Protein 2VK2 (pdb70)

Foldseek 3Di:
DAEEEEEQQAPQDPLSLLLVLLLVVLCVVVVYHYHYQHQPNDQVSSLVSLVVCLVVLGQAYEYAHSAQDDCVVSLVSCVVSVHAYEYEAFYHDDPDLVSHQAYEHAQLLVQLQVLLLVVCVVCVLAAAEEEEAFADPRTRSRVNSVNSNCVNCVVRVSYDHPHYDYQNSHLQSLLVVLLVVCVVQVNLQNHAEYEYAAPSSVNSNLVSCVVSVHAALGSYEYEYEALALVQLVCLLVNRYFKYKHDQSHRNNVVVVQSVVCVVPNDGDDHYHHDDIDMDGNVCSVVSSVCRVVRSD

InterPro domains:
  IPR025997 Periplasmic binding protein [PF13407] (27-270)
  IPR028082 Periplasmic binding protein-like I [SSF53822] (23-310)
  IPR054837 Galactofuranose ABC transporter, galactofuranose-binding protein YtfQ [NF041827] (1-318)

Radius of gyration: 19.64 Å; Cα contacts (8 Å, |Δi|>4): 694; chains: 1; bounding box: 54×51×34 Å

CATH classification: 3.40.50.2300 (+1 more: 3.40.50.2300)

Structure (mmCIF, N/CA/C/O backbone):
data_2VK2
#
_entry.id   2VK2
#
_cell.length_a   45.745
_cell.length_b   51.535
_cell.length_c   116.091
_cell.angle_alpha   90.00
_cell.angle_beta   90.00
_cell.angle_gamma   90.00
#
_symmetry.space_group_name_H-M   'P 21 21 21'
#
loop_
_entity.id
_entity.type
_entity.pdbx_description
1 polymer 'ABC TRANSPORTER PERIPLASMIC-BINDING PROTEIN YTFQ'
2 non-polymer beta-D-galactofuranose
3 water water
#
loop_
_atom_site.group_PDB
_atom_site.id
_atom_site.type_symbol
_atom_site.label_atom_id
_atom_site.label_alt_id
_atom_site.label_comp_id
_atom_site.label_asym_id
_atom_site.label_entity_id
_atom_site.label_seq_id
_atom_site.pdbx_PDB_ins_code
_atom_site.Cartn_x
_atom_site.Cartn_y
_atom_site.Cartn_z
_atom_site.occupancy
_atom_site.B_iso_or_equiv
_atom_site.auth_seq_id
_atom_site.auth_comp_id
_atom_site.auth_asym_id
_atom_site.auth_atom_id
_atom_site.pdbx_PDB_model_num
ATOM 1 N N . PRO A 1 2 ? 61.706 14.631 9.119 1.00 20.56 2 PRO A N 1
ATOM 2 C CA . PRO A 1 2 ? 60.710 15.613 8.687 1.00 20.50 2 PRO A CA 1
ATOM 3 C C . PRO A 1 2 ? 59.291 15.047 8.723 1.00 20.16 2 PRO A C 1
ATOM 4 O O . PRO A 1 2 ? 59.082 13.901 8.320 1.00 20.31 2 PRO A O 1
ATOM 8 N N . LEU A 1 3 ? 58.335 15.837 9.213 1.00 19.49 3 LEU A N 1
ATOM 9 C CA . LEU A 1 3 ? 56.927 15.432 9.231 1.00 18.90 3 LEU A CA 1
ATOM 10 C C . LEU A 1 3 ? 56.149 16.144 8.134 1.00 17.77 3 LEU A C 1
ATOM 11 O O . LEU A 1 3 ? 56.346 17.337 7.898 1.00 17.01 3 LEU A O 1
ATOM 16 N N . THR A 1 4 ? 55.272 15.398 7.464 1.00 16.39 4 THR A N 1
ATOM 17 C CA . THR A 1 4 ? 54.324 15.964 6.510 1.00 15.21 4 THR A CA 1
ATOM 18 C C . THR A 1 4 ? 52.908 15.715 7.019 1.00 13.58 4 THR A C 1
ATOM 19 O O . THR A 1 4 ? 52.543 14.578 7.326 1.00 12.61 4 THR A O 1
ATOM 23 N N . VAL A 1 5 ? 52.127 16.788 7.118 1.00 11.57 5 VAL A N 1
ATOM 24 C CA . VAL A 1 5 ? 50.743 16.710 7.570 1.00 10.26 5 VAL A CA 1
ATOM 25 C C . VAL A 1 5 ? 49.818 17.142 6.437 1.00 9.49 5 VAL A C 1
ATOM 26 O O . VAL A 1 5 ? 50.052 18.160 5.788 1.00 9.25 5 VAL A O 1
ATOM 30 N N . GLY A 1 6 ? 48.780 16.346 6.192 1.00 8.61 6 GLY A N 1
ATOM 31 C CA . GLY A 1 6 ? 47.728 16.709 5.253 1.00 8.34 6 GLY A CA 1
ATOM 32 C C . GLY A 1 6 ? 46.546 17.237 6.039 1.00 8.21 6 GLY A C 1
ATOM 33 O O . GLY A 1 6 ? 46.025 16.541 6.905 1.00 8.68 6 GLY A O 1
ATOM 34 N N . PHE A 1 7 ? 46.131 18.466 5.742 1.00 8.03 7 PHE A N 1
ATOM 35 C CA . PHE A 1 7 ? 45.012 19.109 6.429 1.00 7.90 7 PHE A CA 1
ATOM 36 C C . PHE A 1 7 ? 43.858 19.266 5.451 1.00 7.69 7 PHE A C 1
ATOM 37 O O . PHE A 1 7 ? 43.959 20.007 4.472 1.00 7.67 7 PHE A O 1
ATOM 45 N N . SER A 1 8 ? 42.777 18.528 5.704 1.00 7.38 8 SER A N 1
ATOM 46 C CA . SER A 1 8 ? 41.530 18.711 4.978 1.00 7.53 8 SER A CA 1
ATOM 47 C C . SER A 1 8 ? 40.743 19.829 5.651 1.00 7.60 8 SER A C 1
ATOM 48 O O . SER A 1 8 ? 40.141 19.634 6.709 1.00 7.75 8 SER A O 1
ATOM 51 N N . GLN A 1 9 ? 40.778 20.999 5.020 1.00 7.74 9 GLN A N 1
ATOM 52 C CA . GLN A 1 9 ? 40.132 22.210 5.504 1.00 7.96 9 GLN A CA 1
ATOM 53 C C . GLN A 1 9 ? 38.746 22.318 4.860 1.00 8.16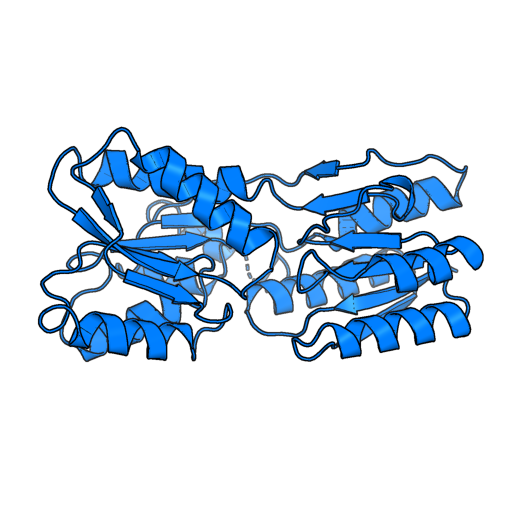 9 GLN A C 1
ATOM 54 O O . GLN A 1 9 ? 38.549 21.881 3.724 1.00 8.60 9 GLN A O 1
ATOM 60 N N . VAL A 1 10 ? 37.786 22.879 5.593 1.00 8.41 10 VAL A N 1
ATOM 61 C CA . VAL A 1 10 ? 36.402 22.992 5.117 1.00 8.86 10 VAL A CA 1
ATOM 62 C C . VAL A 1 10 ? 36.320 23.889 3.889 1.00 9.22 10 VAL A C 1
ATOM 63 O O . VAL A 1 10 ? 35.639 23.574 2.911 1.00 9.43 10 VAL A O 1
ATOM 67 N N . GLY A 1 11 ? 37.026 25.011 3.961 1.00 9.60 11 GLY A N 1
ATOM 68 C CA . GLY A 1 11 ? 36.975 26.044 2.938 1.00 10.17 11 GLY A CA 1
ATOM 69 C C . GLY A 1 11 ? 37.417 27.362 3.539 1.00 10.56 11 GLY A C 1
ATOM 70 O O . GLY A 1 11 ? 38.280 27.387 4.410 1.00 10.82 11 GLY A O 1
ATOM 71 N N . SER A 1 12 ? 36.818 28.454 3.076 1.00 11.05 12 SER A N 1
ATOM 72 C CA . SER A 1 12 ? 37.152 29.795 3.557 1.00 11.48 12 SER A CA 1
ATOM 73 C C . SER A 1 12 ? 35.878 30.618 3.714 1.00 11.26 12 SER A C 1
ATOM 74 O O . SER A 1 12 ? 35.812 31.773 3.289 1.00 11.62 12 SER A O 1
ATOM 77 N N . GLU A 1 13 ? 34.868 30.018 4.337 1.00 10.69 13 GLU A N 1
ATOM 78 C CA . GLU A 1 13 ? 33.539 30.621 4.420 1.00 10.14 13 GLU A CA 1
ATOM 79 C C . GLU A 1 13 ? 33.481 31.836 5.347 1.00 9.91 13 GLU A C 1
ATOM 80 O O . GLU A 1 13 ? 32.605 32.687 5.186 1.00 10.15 13 GLU A O 1
ATOM 86 N N . SER A 1 14 ? 34.405 31.917 6.302 1.00 9.38 14 SER A N 1
ATOM 87 C CA . SER A 1 14 ? 34.424 33.014 7.267 1.00 9.31 14 SER A CA 1
ATOM 88 C C . SER A 1 14 ? 35.830 33.558 7.465 1.00 9.13 14 SER A C 1
ATOM 89 O O . SER A 1 14 ? 36.817 32.897 7.141 1.00 9.25 14 SER A O 1
ATOM 92 N N . GLY A 1 15 ? 35.913 34.768 8.012 1.00 8.88 15 GLY A N 1
ATOM 93 C CA . GLY A 1 15 ? 37.196 35.365 8.360 1.00 8.55 15 GLY A CA 1
ATOM 94 C C . GLY A 1 15 ? 37.916 34.561 9.423 1.00 8.32 15 GLY A C 1
ATOM 95 O O . GLY A 1 15 ? 39.143 34.519 9.450 1.00 8.57 15 GLY A O 1
ATOM 96 N N . TRP A 1 16 ? 37.154 33.915 10.303 1.00 7.89 16 TRP A N 1
ATOM 97 C CA . TRP A 1 16 ? 37.747 33.054 11.313 1.00 7.86 16 TRP A CA 1
ATOM 98 C C . TRP A 1 16 ? 38.483 31.878 10.671 1.00 7.98 16 TRP A C 1
ATOM 99 O O . TRP A 1 16 ? 39.614 31.581 11.047 1.00 8.02 16 TRP A O 1
ATOM 110 N N . ARG A 1 17 ? 37.852 31.209 9.712 1.00 7.96 17 ARG A N 1
ATOM 111 C CA . ARG A 1 17 ? 38.493 30.041 9.104 1.00 8.18 17 ARG A CA 1
ATOM 112 C C . ARG A 1 17 ? 39.714 30.441 8.285 1.00 8.37 17 ARG A C 1
ATOM 113 O O . ARG A 1 17 ? 40.705 29.721 8.263 1.00 8.15 17 ARG A O 1
ATOM 121 N N . ALA A 1 18 ? 39.652 31.599 7.636 1.00 8.47 18 ALA A N 1
ATOM 122 C CA . ALA A 1 18 ? 40.814 32.129 6.929 1.00 8.63 18 ALA A CA 1
ATOM 123 C C . ALA A 1 18 ? 41.984 32.319 7.894 1.00 8.62 18 ALA A C 1
ATOM 124 O O . ALA A 1 18 ? 43.124 31.989 7.567 1.00 8.62 18 ALA A O 1
ATOM 126 N N . ALA A 1 19 ? 41.698 32.842 9.083 1.00 8.63 19 ALA A N 1
ATOM 127 C CA . ALA A 1 19 ? 42.713 32.996 10.121 1.00 8.67 19 ALA A CA 1
ATOM 128 C C . ALA A 1 19 ? 43.226 31.642 10.614 1.00 8.66 19 ALA A C 1
ATOM 129 O O . ALA A 1 19 ? 44.422 31.481 10.840 1.00 8.39 19 ALA A O 1
ATOM 131 N N . GLU A 1 20 ? 42.327 30.673 10.783 1.00 8.50 20 GLU A N 1
ATOM 132 C CA . GLU A 1 20 ? 42.736 29.329 11.196 1.00 8.45 20 GLU A CA 1
ATOM 133 C C . GLU A 1 20 ? 43.725 28.726 10.196 1.00 8.58 20 GLU A C 1
ATOM 134 O O . GLU A 1 20 ? 44.719 28.117 10.590 1.00 8.02 20 GLU A O 1
ATOM 140 N N . THR A 1 21 ? 43.439 28.896 8.910 1.00 8.56 21 THR A N 1
ATOM 141 C CA . THR A 1 21 ? 44.332 28.442 7.849 1.00 9.07 21 THR A CA 1
ATOM 142 C C . THR A 1 21 ? 45.689 29.151 7.920 1.00 9.11 21 THR A C 1
ATOM 143 O O . THR A 1 21 ? 46.734 28.504 7.842 1.00 8.78 21 THR A O 1
ATOM 147 N N . ASN A 1 22 ? 45.672 30.471 8.082 1.00 9.31 22 ASN A N 1
ATOM 148 C CA . ASN A 1 22 ? 46.910 31.245 8.215 1.00 9.72 22 ASN A CA 1
ATOM 149 C C . ASN A 1 22 ? 47.756 30.761 9.386 1.00 9.30 22 ASN A C 1
ATOM 150 O O . ASN A 1 22 ? 48.968 30.583 9.261 1.00 9.14 22 ASN A O 1
ATOM 155 N N . VAL A 1 23 ? 47.107 30.545 10.526 1.00 9.08 23 VAL A N 1
ATOM 156 C CA . VAL A 1 23 ? 47.797 30.105 11.733 1.00 9.07 23 VAL A CA 1
ATOM 157 C C . VAL A 1 23 ? 48.303 28.662 11.607 1.00 8.97 23 VAL A C 1
ATOM 158 O O . VAL A 1 23 ? 49.378 28.332 12.111 1.00 8.96 23 VAL A O 1
ATOM 162 N N . ALA A 1 24 ? 47.544 27.806 10.925 1.00 8.70 24 ALA A N 1
ATOM 163 C CA . ALA A 1 24 ? 48.012 26.450 10.644 1.00 8.61 24 ALA A CA 1
ATOM 164 C C . ALA A 1 24 ? 49.332 26.499 9.874 1.00 8.83 24 ALA A C 1
ATOM 165 O O . ALA A 1 24 ? 50.274 25.775 10.190 1.00 8.45 24 ALA A O 1
ATOM 167 N N . LYS A 1 25 ? 49.395 27.368 8.870 1.00 8.86 25 LYS A N 1
ATOM 168 C CA . LYS A 1 25 ? 50.606 27.530 8.071 1.00 9.72 25 LYS A CA 1
ATOM 169 C C . LYS A 1 25 ? 51.778 28.057 8.897 1.00 9.59 25 LYS A C 1
ATOM 170 O O . LYS A 1 25 ? 52.871 27.500 8.833 1.00 9.55 25 LYS A O 1
ATOM 176 N N . SER A 1 26 ? 51.557 29.116 9.674 1.00 9.66 26 SER A N 1
ATOM 177 C CA . SER A 1 26 ? 52.645 29.695 10.474 1.00 9.94 26 SER A CA 1
ATOM 178 C C . SER A 1 26 ? 53.100 28.747 11.587 1.00 10.03 26 SER A C 1
ATOM 179 O O . SER A 1 26 ? 54.294 28.660 11.879 1.00 10.01 26 SER A O 1
ATOM 182 N N . GLU A 1 27 ? 52.159 28.023 12.190 1.00 10.17 27 GLU A N 1
ATOM 183 C CA . GLU A 1 27 ? 52.506 27.006 13.184 1.00 10.53 27 GLU A CA 1
ATOM 184 C C . GLU A 1 27 ? 53.358 25.897 12.568 1.00 10.53 27 GLU A C 1
ATOM 185 O O . GLU A 1 27 ? 54.379 25.510 13.132 1.00 10.83 27 GLU A O 1
ATOM 191 N N . ALA A 1 28 ? 52.944 25.398 11.407 1.00 10.35 28 ALA A N 1
ATOM 192 C CA . ALA A 1 28 ? 53.706 24.362 10.711 1.00 10.57 28 ALA A CA 1
ATOM 193 C C . ALA A 1 28 ? 55.111 24.848 10.367 1.00 10.90 28 ALA A C 1
ATOM 194 O O . ALA A 1 28 ? 56.094 24.145 10.604 1.00 10.63 28 ALA A O 1
ATOM 196 N N . GLU A 1 29 ? 55.197 26.060 9.827 1.00 11.26 29 GLU A N 1
ATOM 197 C CA . GLU A 1 29 ? 56.470 26.622 9.383 1.00 12.00 29 GLU A CA 1
ATOM 198 C C . GLU A 1 29 ? 57.482 26.742 10.517 1.00 11.73 29 GLU A C 1
ATOM 199 O O . GLU A 1 29 ? 58.628 26.321 10.367 1.00 11.40 29 GLU A O 1
ATOM 205 N N . LYS A 1 30 ? 57.061 27.278 11.660 1.00 11.75 30 LYS A N 1
ATOM 206 C CA . LYS A 1 30 ? 57.984 27.454 12.786 1.00 12.14 30 LYS A CA 1
ATOM 207 C C . LYS A 1 30 ? 58.380 26.131 13.451 1.00 12.00 30 LYS A C 1
ATOM 208 O O . LYS A 1 30 ? 59.380 26.076 14.169 1.00 12.17 30 LYS A O 1
ATOM 214 N N . ARG A 1 31 ? 57.609 25.073 13.200 1.00 12.01 31 ARG A N 1
ATOM 215 C CA . ARG A 1 31 ? 57.912 23.734 13.711 1.00 12.03 31 ARG A CA 1
ATOM 216 C C . ARG A 1 31 ? 58.700 22.882 12.714 1.00 11.96 31 ARG A C 1
ATOM 217 O O . ARG A 1 31 ? 59.078 21.756 13.033 1.00 12.40 31 ARG A O 1
ATOM 225 N N . GLY A 1 32 ? 58.928 23.400 11.510 1.00 11.72 32 GLY A N 1
ATOM 226 C CA . GLY A 1 32 ? 59.621 22.647 10.462 1.00 11.68 32 GLY A CA 1
ATOM 227 C C . GLY A 1 32 ? 58.784 21.522 9.872 1.00 11.66 32 GLY A C 1
ATOM 228 O O . GLY A 1 32 ? 59.322 20.546 9.348 1.00 12.38 32 GLY A O 1
ATOM 229 N N . ILE A 1 33 ? 57.464 21.667 9.952 1.00 11.27 33 ILE A N 1
ATOM 230 C CA . ILE A 1 33 ? 56.528 20.659 9.463 1.00 11.23 33 ILE A CA 1
ATOM 231 C C . ILE A 1 33 ? 56.024 21.082 8.089 1.00 11.05 33 ILE A C 1
ATOM 232 O O . ILE A 1 33 ? 55.690 22.249 7.875 1.00 11.27 33 ILE A O 1
ATOM 237 N N . THR A 1 34 ? 56.002 20.134 7.155 1.00 10.94 34 THR A N 1
ATOM 238 C CA . THR A 1 34 ? 55.449 20.362 5.827 1.00 10.96 34 THR A CA 1
ATOM 239 C C . THR A 1 34 ? 53.937 20.179 5.900 1.00 10.54 34 THR A C 1
ATOM 240 O O . THR A 1 34 ? 53.457 19.097 6.227 1.00 10.67 34 THR A O 1
ATOM 244 N N . LEU A 1 35 ? 53.193 21.241 5.610 1.00 10.05 35 LEU A N 1
ATOM 245 C CA . LEU A 1 35 ? 51.740 21.209 5.701 1.00 9.99 35 LEU A CA 1
ATOM 246 C C . LEU A 1 35 ? 51.124 21.342 4.319 1.00 10.20 35 LEU A C 1
ATOM 247 O O . LEU A 1 35 ? 51.382 22.312 3.606 1.00 10.58 35 LEU A O 1
ATOM 252 N N . LYS A 1 36 ? 50.317 20.352 3.947 1.00 10.12 36 LYS A N 1
ATOM 253 C CA . LYS A 1 36 ? 49.543 20.389 2.718 1.00 10.79 36 LYS A CA 1
ATOM 254 C C . LYS A 1 36 ? 48.097 20.646 3.092 1.00 10.50 36 LYS A C 1
ATOM 255 O O . LYS A 1 36 ? 47.527 19.911 3.898 1.00 11.25 36 LYS A O 1
ATOM 261 N N . ILE A 1 37 ? 47.505 21.688 2.519 1.00 10.19 37 ILE A N 1
ATOM 262 C CA . ILE A 1 37 ? 46.125 22.039 2.827 1.00 10.21 37 ILE A CA 1
ATOM 263 C C . ILE A 1 37 ? 45.233 21.807 1.613 1.00 10.17 37 ILE A C 1
ATOM 264 O O . ILE A 1 37 ? 45.474 22.354 0.536 1.00 10.92 37 ILE A O 1
ATOM 269 N N . ALA A 1 38 ? 44.214 20.974 1.799 1.00 9.62 38 ALA A N 1
ATOM 270 C CA . ALA A 1 38 ? 43.188 20.750 0.789 1.00 9.58 38 ALA A CA 1
ATOM 271 C C . ALA A 1 38 ? 41.947 21.546 1.170 1.00 9.69 38 ALA A C 1
ATOM 272 O O . ALA A 1 38 ? 41.507 21.511 2.318 1.00 10.54 38 ALA A O 1
ATOM 274 N N . ASP A 1 39 ? 41.386 22.260 0.202 1.00 9.72 39 ASP A N 1
ATOM 275 C CA . ASP A 1 39 ? 40.211 23.091 0.425 1.00 9.84 39 ASP A CA 1
ATOM 276 C C . ASP A 1 39 ? 38.980 22.324 -0.043 1.00 9.57 39 ASP A C 1
ATOM 277 O O . ASP A 1 39 ? 38.835 22.045 -1.231 1.00 9.59 39 ASP A O 1
ATOM 282 N N . GLY A 1 40 ? 38.098 21.992 0.898 1.00 9.30 40 GLY A N 1
ATOM 283 C CA . GLY A 1 40 ? 36.916 21.180 0.606 1.00 9.50 40 GLY A CA 1
ATOM 284 C C . GLY A 1 40 ? 35.762 21.906 -0.063 1.00 9.65 40 GLY A C 1
ATOM 285 O O . GLY A 1 40 ? 34.782 21.273 -0.450 1.00 9.65 40 GLY A O 1
ATOM 286 N N . GLN A 1 41 ? 35.863 23.230 -0.190 1.00 9.93 41 GLN A N 1
ATOM 287 C CA . GLN A 1 41 ? 34.818 24.042 -0.820 1.00 10.56 41 GLN A CA 1
ATOM 288 C C . GLN A 1 41 ? 33.443 23.767 -0.195 1.00 9.93 41 GLN A C 1
ATOM 289 O O . GLN A 1 41 ? 32.430 23.706 -0.893 1.00 10.14 41 GLN A O 1
ATOM 295 N N . GLN A 1 42 ? 33.436 23.597 1.127 1.00 9.72 42 GLN A N 1
ATOM 296 C CA . GLN A 1 42 ? 32.222 23.380 1.927 1.00 9.73 42 GLN A CA 1
ATOM 297 C C . GLN A 1 42 ? 31.547 22.019 1.738 1.00 9.61 42 GLN A C 1
ATOM 298 O O . GLN A 1 42 ? 30.462 21.804 2.275 1.00 10.11 42 GLN A O 1
ATOM 304 N N . LYS A 1 43 ? 32.179 21.095 1.012 1.00 9.31 43 LYS A N 1
ATOM 305 C CA . LYS A 1 43 ? 31.552 19.806 0.697 1.00 9.20 43 LYS A CA 1
ATOM 306 C C . LYS A 1 43 ? 32.279 18.632 1.335 1.00 8.54 43 LYS A C 1
ATOM 307 O O . LYS A 1 43 ? 33.471 18.423 1.104 1.00 8.36 43 LYS A O 1
ATOM 311 N N . GLN A 1 44 ? 31.543 17.844 2.111 1.00 8.13 44 GLN A N 1
ATOM 312 C CA . GLN A 1 44 ? 32.115 16.687 2.780 1.00 8.07 44 GLN A CA 1
ATOM 313 C C . GLN A 1 44 ? 32.790 15.715 1.813 1.00 7.91 44 GLN A C 1
ATOM 314 O O . GLN A 1 44 ? 33.856 15.193 2.122 1.00 7.82 44 GLN A O 1
ATOM 320 N N . GLU A 1 45 ? 32.190 15.466 0.653 1.00 7.93 45 GLU A N 1
ATOM 321 C CA . GLU A 1 45 ? 32.776 14.488 -0.266 1.00 7.98 45 GLU A CA 1
ATOM 322 C C . GLU A 1 45 ? 34.129 14.964 -0.800 1.00 7.89 45 GLU A C 1
ATOM 323 O O . GLU A 1 45 ? 35.016 14.149 -1.040 1.00 7.60 45 GLU A O 1
ATOM 329 N N . ASN A 1 46 ? 34.297 16.277 -0.969 1.00 7.80 46 ASN A N 1
ATOM 330 C CA . ASN A 1 46 ? 35.607 16.826 -1.328 1.00 7.78 46 ASN A CA 1
ATOM 331 C C . ASN A 1 46 ? 36.636 16.573 -0.229 1.00 7.65 46 ASN A C 1
ATOM 332 O O . ASN A 1 46 ? 37.789 16.255 -0.514 1.00 7.49 46 ASN A O 1
ATOM 337 N N . GLN A 1 47 ? 36.217 16.709 1.024 1.00 7.39 47 GLN A N 1
ATOM 338 C CA . GLN A 1 47 ? 37.095 16.423 2.152 1.00 7.60 47 GLN A CA 1
ATOM 339 C C . GLN A 1 47 ? 37.494 14.950 2.186 1.00 7.90 47 GLN A C 1
ATOM 340 O O . GLN A 1 47 ? 38.658 14.630 2.412 1.00 8.01 47 GLN A O 1
ATOM 346 N N . ILE A 1 48 ? 36.530 14.059 1.966 1.00 7.97 48 ILE A N 1
ATOM 347 C CA . ILE A 1 48 ? 36.794 12.625 1.973 1.00 8.31 48 ILE A CA 1
ATOM 348 C C . ILE A 1 48 ? 37.789 12.265 0.868 1.00 7.93 48 ILE A C 1
ATOM 349 O O . ILE A 1 48 ? 38.734 11.514 1.108 1.00 7.84 48 ILE A O 1
ATOM 354 N N . LYS A 1 49 ? 37.601 12.827 -0.323 1.00 7.95 49 LYS A N 1
ATOM 355 C CA . LYS A 1 49 ? 38.559 12.643 -1.417 1.00 8.23 49 LYS A CA 1
ATOM 356 C C . LYS A 1 49 ? 39.963 13.114 -1.029 1.00 8.18 49 LYS A C 1
ATOM 357 O O . LYS A 1 49 ? 40.950 12.444 -1.328 1.00 8.10 49 LYS A O 1
ATOM 363 N N . ALA A 1 50 ? 40.047 14.260 -0.359 1.00 8.12 50 ALA A N 1
ATOM 364 C CA . ALA A 1 50 ? 41.337 14.799 0.074 1.00 8.18 50 ALA A CA 1
ATOM 365 C C . ALA A 1 50 ? 42.009 13.883 1.091 1.00 8.25 50 ALA A C 1
ATOM 366 O O . ALA A 1 50 ? 43.208 13.616 0.994 1.00 8.09 50 ALA A O 1
ATOM 368 N N . VAL A 1 51 ? 41.236 13.401 2.061 1.00 8.14 51 VAL A N 1
ATOM 369 C CA . VAL A 1 51 ? 41.758 12.486 3.070 1.00 8.37 51 VAL A CA 1
ATOM 370 C C . VAL A 1 51 ? 42.277 11.209 2.411 1.00 8.59 51 VAL A C 1
ATOM 371 O O . VAL A 1 51 ? 43.364 10.734 2.743 1.00 8.44 51 VAL A O 1
ATOM 375 N N . ARG A 1 52 ? 41.516 10.673 1.463 1.00 8.55 52 ARG A N 1
ATOM 376 C CA . ARG A 1 52 ? 41.954 9.493 0.714 1.00 9.32 52 ARG A CA 1
ATOM 377 C C . ARG A 1 52 ? 43.251 9.738 -0.044 1.00 9.09 52 ARG A C 1
ATOM 378 O O . ARG A 1 52 ? 44.117 8.862 -0.088 1.00 9.16 52 ARG A O 1
ATOM 386 N N . SER A 1 53 ? 43.395 10.925 -0.625 1.00 8.88 53 SER A N 1
ATOM 387 C CA . SER A 1 53 ? 44.638 11.287 -1.302 1.00 9.15 53 SER A CA 1
ATOM 388 C C . SER A 1 53 ? 45.805 11.345 -0.317 1.00 8.71 53 SER A C 1
ATOM 389 O O . SER A 1 53 ? 46.885 10.833 -0.607 1.00 8.67 53 SER A O 1
ATOM 392 N N . PHE A 1 54 ? 45.593 11.961 0.843 1.00 8.03 54 PHE A N 1
ATOM 393 C CA . PHE A 1 54 ? 46.639 12.031 1.863 1.00 8.18 54 PHE A CA 1
ATOM 394 C C . PHE A 1 54 ? 47.061 10.636 2.325 1.00 8.12 54 PHE A C 1
ATOM 395 O O . PHE A 1 54 ? 48.246 10.385 2.538 1.00 7.79 54 PHE A O 1
ATOM 403 N N . VAL A 1 55 ? 46.096 9.733 2.482 1.00 8.03 55 VAL A N 1
ATOM 404 C CA . VAL A 1 55 ? 46.394 8.348 2.851 1.00 8.35 55 VAL A CA 1
ATOM 405 C C . VAL A 1 55 ? 47.242 7.679 1.770 1.00 8.44 55 VAL A C 1
ATOM 406 O O . VAL A 1 55 ? 48.262 7.061 2.071 1.00 8.52 55 VAL A O 1
ATOM 410 N N . ALA A 1 56 ? 46.827 7.824 0.515 1.00 8.54 56 ALA A N 1
ATOM 411 C CA . ALA A 1 56 ? 47.553 7.239 -0.613 1.00 8.79 56 ALA A CA 1
ATOM 412 C C . ALA A 1 56 ? 48.988 7.763 -0.691 1.00 8.86 56 ALA A C 1
ATOM 413 O O . ALA A 1 56 ? 49.917 7.002 -0.967 1.00 8.80 56 ALA A O 1
ATOM 415 N N . GLN A 1 57 ? 49.163 9.058 -0.434 1.00 8.86 57 GLN A N 1
ATOM 416 C CA . GLN A 1 57 ? 50.488 9.682 -0.454 1.00 9.15 57 GLN A CA 1
ATOM 417 C C . GLN A 1 57 ? 51.396 9.225 0.681 1.00 9.04 57 GLN A C 1
ATOM 418 O O . GLN A 1 57 ? 52.614 9.290 0.554 1.00 9.34 57 GLN A O 1
ATOM 424 N N . GLY A 1 58 ? 50.816 8.780 1.791 1.00 9.03 58 GLY A N 1
ATOM 425 C CA . GLY A 1 58 ? 51.601 8.352 2.942 1.00 9.08 58 GLY A CA 1
ATOM 426 C C . GLY A 1 58 ? 52.115 9.503 3.789 1.00 9.18 58 GLY A C 1
ATOM 427 O O . GLY A 1 58 ? 53.253 9.475 4.256 1.00 9.37 58 GLY A O 1
ATOM 428 N N . VAL A 1 59 ? 51.278 10.516 4.004 1.00 9.05 59 VAL A N 1
ATOM 429 C CA . VAL A 1 59 ? 51.612 11.589 4.945 1.00 9.15 59 VAL A CA 1
ATOM 430 C C . VAL A 1 59 ? 51.738 11.008 6.353 1.00 9.06 59 VAL A C 1
ATOM 431 O O . VAL A 1 59 ? 51.253 9.912 6.630 1.00 8.93 59 VAL A O 1
ATOM 435 N N . ASP A 1 60 ? 52.396 11.746 7.240 1.00 9.01 60 ASP A N 1
ATOM 436 C CA . ASP A 1 60 ? 52.626 11.279 8.608 1.00 9.18 60 ASP A CA 1
ATOM 437 C C . ASP A 1 60 ? 51.405 11.434 9.500 1.00 9.13 60 ASP A C 1
ATOM 438 O O . ASP A 1 60 ? 51.254 10.711 10.479 1.00 9.60 60 ASP A O 1
ATOM 443 N N . ALA A 1 61 ? 50.549 12.393 9.175 1.00 8.84 61 ALA A N 1
ATOM 444 C CA . ALA A 1 61 ? 49.353 12.638 9.963 1.00 8.73 61 ALA A CA 1
ATOM 445 C C . ALA A 1 61 ? 48.354 13.379 9.108 1.00 8.32 61 ALA A C 1
ATOM 446 O O . ALA A 1 61 ? 48.730 14.051 8.149 1.00 8.04 61 ALA A O 1
ATOM 448 N N . ILE A 1 62 ? 47.081 13.232 9.454 1.00 8.10 62 ILE A N 1
ATOM 449 C CA . ILE A 1 62 ? 46.001 13.924 8.766 1.00 8.11 62 ILE A CA 1
ATOM 450 C C . ILE A 1 62 ? 45.224 14.758 9.775 1.00 7.88 62 ILE A C 1
ATOM 451 O O . ILE A 1 62 ? 44.858 14.270 10.841 1.00 7.95 62 ILE A O 1
ATOM 456 N N . PHE A 1 63 ? 45.022 16.029 9.442 1.00 7.57 63 PHE A N 1
ATOM 457 C CA . PHE A 1 63 ? 44.168 16.923 10.216 1.00 7.47 63 PHE A CA 1
ATOM 458 C C . PHE A 1 63 ? 42.892 17.102 9.404 1.00 7.04 63 PHE A C 1
ATOM 459 O O . PHE A 1 63 ? 42.951 17.277 8.188 1.00 7.29 63 PHE A O 1
ATOM 467 N N . ILE A 1 64 ? 41.739 17.057 10.063 1.00 7.11 64 ILE A N 1
ATOM 468 C CA . ILE A 1 64 ? 40.468 17.284 9.383 1.00 7.13 64 ILE A CA 1
ATOM 469 C C . ILE A 1 64 ? 39.654 18.261 10.206 1.00 7.11 64 ILE A C 1
ATOM 470 O O . ILE A 1 64 ? 39.524 18.082 11.410 1.00 7.55 64 ILE A O 1
ATOM 475 N N . ALA A 1 65 ? 39.121 19.291 9.555 1.00 7.21 65 ALA A N 1
ATOM 476 C CA . ALA A 1 65 ? 38.062 20.109 10.139 1.00 7.08 65 ALA A CA 1
ATOM 477 C C . ALA A 1 65 ? 36.766 19.584 9.531 1.00 7.06 65 ALA A C 1
ATOM 478 O O . ALA A 1 65 ? 36.447 19.915 8.395 1.00 7.51 65 ALA A O 1
ATOM 480 N N . PRO A 1 66 ? 36.050 18.704 10.257 1.00 7.06 66 PRO A N 1
ATOM 481 C CA . PRO A 1 66 ? 34.935 17.991 9.622 1.00 7.03 66 PRO A CA 1
ATOM 482 C C . PRO A 1 66 ? 33.713 18.879 9.402 1.00 7.01 66 PRO A C 1
ATOM 483 O O . PRO A 1 66 ? 33.126 19.360 10.365 1.00 7.16 66 PRO A O 1
ATOM 487 N N . VAL A 1 67 ? 33.326 19.079 8.144 1.00 6.93 67 VAL A N 1
ATOM 488 C CA . VAL A 1 67 ? 32.289 20.067 7.834 1.00 6.94 67 VAL A CA 1
ATOM 489 C C . VAL A 1 67 ? 30.975 19.748 8.555 1.00 6.97 67 VAL A C 1
ATOM 490 O O . VAL A 1 67 ? 30.330 20.649 9.100 1.00 6.87 67 VAL A O 1
ATOM 494 N N . VAL A 1 68 ? 30.602 18.469 8.565 1.00 7.12 68 VAL A N 1
ATOM 495 C CA . VAL A 1 68 ? 29.453 17.978 9.327 1.00 7.46 68 VAL A CA 1
ATOM 496 C C . VAL A 1 68 ? 29.902 16.812 10.207 1.00 7.48 68 VAL A C 1
ATOM 497 O O . VAL A 1 68 ? 31.003 16.296 10.032 1.00 7.47 68 VAL A O 1
ATOM 501 N N . ALA A 1 69 ? 29.055 16.405 11.147 1.00 7.70 69 ALA A N 1
ATOM 502 C CA . ALA A 1 69 ? 29.441 15.416 12.162 1.00 8.09 69 ALA A CA 1
ATOM 503 C C . ALA A 1 69 ? 29.299 13.964 11.703 1.00 8.39 69 ALA A C 1
ATOM 504 O O . ALA A 1 69 ? 29.930 13.070 12.277 1.00 8.97 69 ALA A O 1
ATOM 506 N N . THR A 1 70 ? 28.471 13.745 10.683 1.00 8.82 70 THR A N 1
ATOM 507 C CA . THR A 1 70 ? 28.108 12.411 10.210 1.00 9.45 70 THR A CA 1
ATOM 508 C C . THR A 1 70 ? 28.960 11.988 9.021 1.00 9.38 70 THR A C 1
ATOM 509 O O . THR A 1 70 ? 29.543 12.827 8.336 1.00 9.67 70 THR A O 1
ATOM 513 N N . GLY A 1 71 ? 29.017 10.679 8.783 1.00 9.25 71 GLY A N 1
ATOM 514 C CA . GLY A 1 71 ? 29.555 10.126 7.541 1.00 9.21 71 GLY A CA 1
ATOM 515 C C . GLY A 1 71 ? 31.054 9.919 7.435 1.00 9.10 71 GLY A C 1
ATOM 516 O O . GLY A 1 71 ? 31.555 9.715 6.331 1.00 9.71 71 GLY A O 1
ATOM 517 N N . TRP A 1 72 ? 31.770 9.931 8.558 1.00 8.89 72 TRP A N 1
ATOM 518 C CA . TRP A 1 72 ? 33.236 9.841 8.530 1.00 8.88 72 TRP A CA 1
ATOM 519 C C . TRP A 1 72 ? 33.814 8.445 8.763 1.00 9.12 72 TRP A C 1
ATOM 520 O O . TRP A 1 72 ? 35.002 8.241 8.536 1.00 9.14 72 TRP A O 1
ATOM 531 N N . GLU A 1 73 ? 32.997 7.485 9.190 1.00 9.44 73 GLU A N 1
ATOM 532 C CA . GLU A 1 73 ? 33.533 6.175 9.582 1.00 9.94 73 GLU A CA 1
ATOM 533 C C . GLU A 1 73 ? 34.338 5.489 8.475 1.00 9.71 73 GLU A C 1
ATOM 534 O O . GLU A 1 73 ? 35.454 5.056 8.729 1.00 9.42 73 GLU A O 1
ATOM 540 N N . PRO A 1 74 ? 33.783 5.387 7.253 1.00 9.62 74 PRO A N 1
ATOM 541 C CA . PRO A 1 74 ? 34.532 4.688 6.206 1.00 9.67 74 PRO A CA 1
ATOM 542 C C . PRO A 1 74 ? 35.937 5.243 5.953 1.00 9.37 74 PRO A C 1
ATOM 543 O O . PRO A 1 74 ? 36.903 4.479 5.941 1.00 9.37 74 PRO A O 1
ATOM 547 N N . VAL A 1 75 ? 36.067 6.555 5.776 1.00 9.07 75 VAL A N 1
ATOM 548 C CA . VAL A 1 75 ? 37.377 7.127 5.465 1.00 8.91 75 VAL A CA 1
ATOM 549 C C . VAL A 1 75 ? 38.326 7.089 6.668 1.00 8.71 75 VAL A C 1
ATOM 550 O O . VAL A 1 75 ? 39.531 6.916 6.495 1.00 8.71 75 VAL A O 1
ATOM 554 N N . LEU A 1 76 ? 37.790 7.218 7.881 1.00 8.51 76 LEU A N 1
ATOM 555 C CA . LEU A 1 76 ? 38.622 7.119 9.078 1.00 8.71 76 LEU A CA 1
ATOM 556 C C . LEU A 1 76 ? 39.140 5.693 9.280 1.00 8.88 76 LEU A C 1
ATOM 557 O O . LEU A 1 76 ? 40.260 5.505 9.755 1.00 8.83 76 LEU A O 1
ATOM 562 N N . LYS A 1 77 ? 38.335 4.695 8.914 1.00 9.24 77 LYS A N 1
ATOM 563 C CA . LYS A 1 77 ? 38.798 3.306 8.929 1.00 9.86 77 LYS A CA 1
ATOM 564 C C . LYS A 1 77 ? 39.951 3.109 7.950 1.00 10.08 77 LYS A C 1
ATOM 565 O O . LYS A 1 77 ? 40.909 2.405 8.254 1.00 9.99 77 LYS A O 1
ATOM 571 N N . GLU A 1 78 ? 39.873 3.757 6.791 1.00 10.18 78 GLU A N 1
ATOM 572 C CA . GLU A 1 78 ? 40.951 3.695 5.807 1.00 10.58 78 GLU A CA 1
ATOM 573 C C . GLU A 1 78 ? 42.248 4.305 6.350 1.00 10.19 78 GLU A C 1
ATOM 574 O O . GLU A 1 78 ? 43.322 3.725 6.197 1.00 10.21 78 GLU A O 1
ATOM 580 N N . ALA A 1 79 ? 42.151 5.471 6.984 1.00 9.97 79 ALA A N 1
ATOM 581 C CA . ALA A 1 79 ? 43.325 6.102 7.587 1.00 9.90 79 ALA A CA 1
ATOM 582 C C . ALA A 1 79 ? 43.901 5.251 8.719 1.00 10.23 79 ALA A C 1
ATOM 583 O O . ALA A 1 79 ? 45.119 5.135 8.856 1.00 9.92 79 ALA A O 1
ATOM 585 N N . LYS A 1 80 ? 43.027 4.658 9.527 1.00 10.75 80 LYS A N 1
ATOM 586 C CA . LYS A 1 80 ? 43.476 3.812 10.630 1.00 11.65 80 LYS A CA 1
ATOM 587 C C . LYS A 1 80 ? 44.176 2.555 10.121 1.00 11.81 80 LYS A C 1
ATOM 588 O O . LYS A 1 80 ? 45.214 2.171 10.654 1.00 11.72 80 LYS A O 1
ATOM 594 N N . ASP A 1 81 ? 43.623 1.935 9.082 1.00 12.02 81 ASP A N 1
ATOM 595 C CA . ASP A 1 81 ? 44.257 0.770 8.459 1.00 12.63 81 ASP A CA 1
ATOM 596 C C . ASP A 1 81 ? 45.629 1.120 7.873 1.00 12.52 81 ASP A C 1
ATOM 597 O O . ASP A 1 81 ? 46.533 0.280 7.861 1.00 12.90 81 ASP A O 1
ATOM 602 N N . ALA A 1 82 ? 45.785 2.360 7.408 1.00 12.27 82 ALA A N 1
ATOM 603 C CA . ALA A 1 82 ? 47.066 2.855 6.899 1.00 12.18 82 ALA A CA 1
ATOM 604 C C . ALA A 1 82 ? 48.008 3.301 8.022 1.00 12.23 82 ALA A C 1
ATOM 605 O O . ALA A 1 82 ? 49.141 3.702 7.755 1.00 12.14 82 ALA A O 1
ATOM 607 N N . GLU A 1 83 ? 47.533 3.242 9.267 1.00 12.43 83 GLU A N 1
ATOM 608 C CA . GLU A 1 83 ? 48.306 3.630 10.447 1.00 13.02 83 GLU A CA 1
ATOM 609 C C . GLU A 1 83 ? 48.744 5.096 10.402 1.00 12.03 83 GLU A C 1
ATOM 610 O O . GLU A 1 83 ? 49.846 5.445 10.822 1.00 12.20 83 GLU A O 1
ATOM 616 N N . ILE A 1 84 ? 47.852 5.952 9.906 1.00 11.00 84 ILE A N 1
ATOM 617 C CA . ILE A 1 84 ? 48.089 7.389 9.857 1.00 10.37 84 ILE A CA 1
ATOM 618 C C . ILE A 1 84 ? 47.179 8.054 10.890 1.00 9.89 84 ILE A C 1
ATOM 619 O O . ILE A 1 84 ? 45.953 7.998 10.756 1.00 9.85 84 ILE A O 1
ATOM 624 N N . PRO A 1 85 ? 47.766 8.672 11.934 1.00 9.46 85 PRO A N 1
ATOM 625 C CA . PRO A 1 85 ? 46.941 9.293 12.971 1.00 9.32 85 PRO A CA 1
ATOM 626 C C . PRO A 1 85 ? 46.138 10.479 12.447 1.00 9.05 85 PRO A C 1
ATOM 627 O O . PRO A 1 85 ? 46.623 11.232 11.596 1.00 8.84 85 PRO A O 1
ATOM 631 N N . VAL A 1 86 ? 44.919 10.620 12.960 1.00 8.74 86 VAL A N 1
ATOM 632 C CA . VAL A 1 86 ? 43.996 11.666 12.533 1.00 8.71 86 VAL A CA 1
ATOM 633 C C . VAL A 1 86 ? 43.667 12.578 13.707 1.00 8.54 86 VAL A C 1
ATOM 634 O O . VAL A 1 86 ? 43.388 12.112 14.813 1.00 8.89 86 VAL A O 1
ATOM 638 N N . PHE A 1 87 ? 43.718 13.885 13.452 1.00 8.23 87 PHE A N 1
ATOM 639 C CA . PHE A 1 87 ? 43.399 14.900 14.448 1.00 8.34 87 PHE A CA 1
ATOM 640 C C . PHE A 1 87 ? 42.265 15.756 13.907 1.00 8.09 87 PHE A C 1
ATOM 641 O O . PHE A 1 87 ? 42.321 16.216 12.772 1.00 8.50 87 PHE A O 1
ATOM 649 N N . LEU A 1 88 ? 41.227 15.941 14.715 1.00 7.85 88 LEU A N 1
ATOM 650 C CA . LEU A 1 88 ? 40.081 16.744 14.309 1.00 7.89 88 LEU A CA 1
ATOM 651 C C . LEU A 1 88 ? 40.239 18.158 14.852 1.00 7.78 88 LEU A C 1
ATOM 652 O O . LEU A 1 88 ? 40.606 18.342 16.008 1.00 7.75 88 LEU A O 1
ATOM 657 N N . LEU A 1 89 ? 39.984 19.142 13.985 1.00 7.72 89 LEU A N 1
ATOM 658 C CA . LEU A 1 89 ? 40.095 20.586 14.360 1.00 7.93 89 LEU A CA 1
ATOM 659 C C . LEU A 1 89 ? 38.761 21.266 14.200 1.00 7.74 89 LEU A C 1
ATOM 660 O O . LEU A 1 89 ? 38.129 21.176 13.195 1.00 7.59 89 LEU A O 1
ATOM 665 N N . ASP A 1 90 ? 38.417 21.948 15.296 1.00 7.62 90 ASP A N 1
ATOM 666 C CA . ASP A 1 90 ? 37.364 22.997 15.349 1.00 7.64 90 ASP A CA 1
ATOM 667 C C . ASP A 1 90 ? 35.903 22.559 15.164 1.00 7.76 90 ASP A C 1
ATOM 668 O O . ASP A 1 90 ? 35.028 23.237 15.605 1.00 7.95 90 ASP A O 1
ATOM 673 N N . ARG A 1 91 ? 35.696 21.401 14.565 1.00 7.72 91 ARG A N 1
ATOM 674 C CA . ARG A 1 91 ? 34.370 20.684 14.612 1.00 7.61 91 ARG A CA 1
ATOM 675 C C . ARG A 1 91 ? 34.600 19.227 15.006 1.00 7.77 91 ARG A C 1
ATOM 676 O O . ARG A 1 91 ? 35.658 18.730 14.861 1.00 7.75 91 ARG A O 1
ATOM 684 N N . SER A 1 92 ? 33.508 18.649 15.475 1.00 8.13 92 SER A N 1
ATOM 685 C CA . SER A 1 92 ? 33.537 17.289 15.996 1.00 8.68 92 SER A CA 1
ATOM 686 C C . SER A 1 92 ? 32.751 16.338 15.103 1.00 8.71 92 SER A C 1
ATOM 687 O O . SER A 1 92 ? 31.975 16.759 14.246 1.00 8.25 92 SER A O 1
ATOM 690 N N . ILE A 1 93 ? 32.963 15.043 15.315 1.00 9.14 93 ILE A N 1
ATOM 691 C CA . ILE A 1 93 ? 32.215 14.018 14.598 1.00 9.76 93 ILE A CA 1
ATOM 692 C C . ILE A 1 93 ? 31.445 13.152 15.581 1.00 10.75 93 ILE A C 1
ATOM 693 O O . ILE A 1 93 ? 31.771 13.089 16.769 1.00 10.46 93 ILE A O 1
ATOM 698 N N . ASP A 1 94 ? 30.409 12.508 15.056 1.00 11.57 94 ASP A N 1
ATOM 699 C CA A ASP A 1 94 ? 29.587 11.593 15.831 0.50 12.28 94 ASP A CA 1
ATOM 700 C CA B ASP A 1 94 ? 29.579 11.586 15.822 0.50 12.36 94 ASP A CA 1
ATOM 701 C C . ASP A 1 94 ? 29.867 10.173 15.347 1.00 12.49 94 ASP A C 1
ATOM 702 O O . ASP A 1 94 ? 29.315 9.732 14.342 1.00 13.09 94 ASP A O 1
ATOM 711 N N . VAL A 1 95 ? 30.756 9.484 16.055 1.00 12.39 95 VAL A N 1
ATOM 712 C CA . VAL A 1 95 ? 31.079 8.089 15.755 1.00 12.39 95 VAL A CA 1
ATOM 713 C C . VAL A 1 95 ? 31.053 7.288 17.047 1.00 12.39 95 VAL A C 1
ATOM 714 O O . VAL A 1 95 ? 31.360 7.812 18.120 1.00 12.53 95 VAL A O 1
ATOM 718 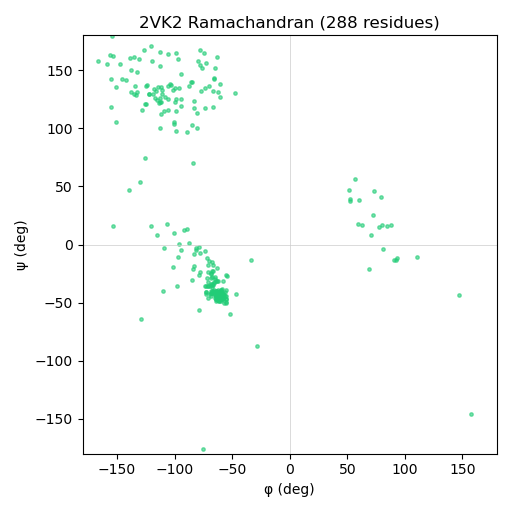N N . LYS A 1 96 ? 30.673 6.019 16.943 1.00 12.13 96 LYS A N 1
ATOM 719 C CA A LYS A 1 96 ? 30.657 5.123 18.096 0.50 12.15 96 LYS A CA 1
ATOM 720 C CA B LYS A 1 96 ? 30.660 5.143 18.107 0.50 12.19 96 LYS A CA 1
ATOM 721 C C . LYS A 1 96 ? 32.083 4.761 18.496 1.00 11.99 96 LYS A C 1
ATOM 722 O O . LYS A 1 96 ? 32.411 4.702 19.680 1.00 12.06 96 LYS A O 1
ATOM 729 N N . ASP A 1 97 ? 32.927 4.523 17.495 1.00 11.50 97 ASP A N 1
ATOM 730 C CA . ASP A 1 97 ? 34.307 4.115 17.731 1.00 11.48 97 ASP A CA 1
ATOM 731 C C . ASP A 1 97 ? 35.222 5.334 17.853 1.00 11.72 97 ASP A C 1
ATOM 732 O O . ASP A 1 97 ? 35.711 5.864 16.852 1.00 10.88 97 ASP A O 1
ATOM 737 N N . LYS A 1 98 ? 35.478 5.739 19.094 1.00 12.34 98 LYS A N 1
ATOM 738 C CA . LYS A 1 98 ? 36.278 6.929 19.384 1.00 13.14 98 LYS A CA 1
ATOM 739 C C . LYS A 1 98 ? 37.764 6.727 19.082 1.00 12.53 98 LYS A C 1
ATOM 740 O O . LYS A 1 98 ? 38.531 7.693 19.074 1.00 12.39 98 LYS A O 1
ATOM 746 N N . SER A 1 99 ? 38.174 5.483 18.836 1.00 11.94 99 SER A N 1
ATOM 747 C CA . SER A 1 99 ? 39.558 5.194 18.462 1.00 11.53 99 SER A CA 1
ATOM 748 C C . SER A 1 99 ? 39.849 5.511 16.989 1.00 10.94 99 SER A C 1
ATOM 749 O O . SER A 1 99 ? 40.985 5.362 16.540 1.00 10.95 99 SER A O 1
ATOM 752 N N . LEU A 1 100 ? 38.835 5.953 16.247 1.00 10.25 100 LEU A N 1
ATOM 753 C CA . LEU A 1 100 ? 39.013 6.346 14.845 1.00 10.01 100 LEU A CA 1
ATOM 754 C C . LEU A 1 100 ? 39.747 7.678 14.664 1.00 9.90 100 LEU A C 1
ATOM 755 O O . LEU A 1 100 ? 40.037 8.069 13.537 1.00 10.07 100 LEU A O 1
ATOM 760 N N . TYR A 1 101 ? 40.038 8.375 15.758 1.00 9.67 101 TYR A N 1
ATOM 761 C CA . TYR A 1 101 ? 40.832 9.601 15.695 1.00 9.79 101 TYR A CA 1
ATOM 762 C C . TYR A 1 101 ? 41.550 9.813 17.018 1.00 9.71 101 TYR A C 1
ATOM 763 O O . TYR A 1 101 ? 41.167 9.237 18.035 1.00 9.59 101 TYR A O 1
ATOM 772 N N . MET A 1 102 ? 42.579 10.654 17.001 1.00 9.57 102 MET A N 1
ATOM 773 C CA . MET A 1 102 ? 43.425 10.871 18.171 1.00 10.04 102 MET A CA 1
ATOM 774 C C . MET A 1 102 ? 42.768 11.810 19.173 1.00 9.60 102 MET A C 1
ATOM 775 O O . MET A 1 102 ? 42.597 11.468 20.342 1.00 9.96 102 MET A O 1
ATOM 780 N N . THR A 1 103 ? 42.411 13.002 18.707 1.00 9.43 103 THR A N 1
ATOM 781 C CA . THR A 1 103 ? 41.787 14.003 19.556 1.00 9.24 103 THR A CA 1
ATOM 782 C C . THR A 1 103 ? 40.989 14.966 18.698 1.00 8.95 103 THR A C 1
ATOM 783 O O . THR A 1 103 ? 41.162 15.006 17.477 1.00 8.78 103 THR A O 1
ATOM 787 N N . THR A 1 104 ? 40.100 15.711 19.348 1.00 8.85 104 THR A N 1
ATOM 788 C CA . THR A 1 104 ? 39.438 16.859 18.739 1.00 8.92 104 THR A CA 1
ATOM 789 C C . THR A 1 104 ? 39.907 18.107 19.473 1.00 8.65 104 THR A C 1
ATOM 790 O O . THR A 1 104 ? 39.759 18.200 20.691 1.00 8.67 104 THR A O 1
ATOM 794 N N . VAL A 1 105 ? 40.498 19.043 18.735 1.00 8.41 105 VAL A N 1
ATOM 795 C CA . VAL A 1 105 ? 40.848 20.351 19.279 1.00 8.42 105 VAL A CA 1
ATOM 796 C C . VAL A 1 105 ? 39.704 21.295 18.953 1.00 8.35 105 VAL A C 1
ATOM 797 O O . VAL A 1 105 ? 39.378 21.497 17.786 1.00 8.58 105 VAL A O 1
ATOM 801 N N . THR A 1 106 ? 39.076 21.859 19.977 1.00 8.37 106 THR A N 1
ATOM 802 C CA . THR A 1 106 ? 37.841 22.597 19.770 1.00 8.39 106 THR A CA 1
ATOM 803 C C . THR A 1 106 ? 37.493 23.412 21.001 1.00 8.28 106 THR A C 1
ATOM 804 O O . THR A 1 106 ? 37.961 23.122 22.096 1.00 8.41 106 THR A O 1
ATOM 808 N N . ALA A 1 107 ? 36.684 24.447 20.811 1.00 8.08 107 ALA A N 1
ATOM 809 C CA . ALA A 1 107 ? 36.031 25.098 21.934 1.00 8.11 107 ALA A CA 1
ATOM 810 C C . ALA A 1 107 ? 34.898 24.209 22.442 1.00 8.17 107 ALA A C 1
ATOM 811 O O . ALA A 1 107 ? 34.485 23.252 21.775 1.00 7.88 107 ALA A O 1
ATOM 813 N N . ASP A 1 108 ? 34.421 24.521 23.640 1.00 8.16 108 ASP A N 1
ATOM 814 C CA . ASP A 1 108 ? 33.155 23.997 24.130 1.00 8.19 108 ASP A CA 1
ATOM 815 C C . ASP A 1 108 ? 32.088 24.871 23.479 1.00 8.04 108 ASP A C 1
ATOM 816 O O . ASP A 1 108 ? 31.839 25.994 23.912 1.00 7.93 108 ASP A O 1
ATOM 821 N N . ASN A 1 109 ? 31.481 24.361 22.414 1.00 7.82 109 ASN A N 1
ATOM 822 C CA . ASN A 1 109 ? 30.583 25.165 21.591 1.00 8.11 109 ASN A CA 1
ATOM 823 C C . ASN A 1 109 ? 29.208 25.332 22.227 1.00 7.93 109 ASN A C 1
ATOM 824 O O . ASN A 1 109 ? 28.503 26.300 21.941 1.00 8.35 109 ASN A O 1
ATOM 829 N N . ILE A 1 110 ? 28.837 24.401 23.103 1.00 8.03 110 ILE A N 1
ATOM 830 C CA . ILE A 1 110 ? 27.643 24.567 23.920 1.00 8.40 110 ILE A CA 1
ATOM 831 C C . ILE A 1 110 ? 27.849 25.768 24.843 1.00 8.26 110 ILE A C 1
ATOM 832 O O . ILE A 1 110 ? 26.980 26.637 24.949 1.00 8.28 110 ILE A O 1
ATOM 837 N N . LEU A 1 111 ? 29.011 25.826 25.488 1.00 8.25 111 LEU A N 1
ATOM 838 C CA . LEU A 1 111 ? 29.368 26.966 26.335 1.00 8.37 111 LEU A CA 1
ATOM 839 C C . LEU A 1 111 ? 29.326 28.291 25.577 1.00 8.20 111 LEU A C 1
ATOM 840 O O . LEU A 1 111 ? 28.835 29.283 26.101 1.00 8.03 111 LEU A O 1
ATOM 845 N N . GLU A 1 112 ? 29.845 28.318 24.355 1.00 8.00 112 GLU A N 1
ATOM 846 C CA . GLU A 1 112 ? 29.821 29.543 23.553 1.00 8.13 112 GLU A CA 1
ATOM 847 C C . GLU A 1 112 ? 28.394 30.066 23.408 1.00 8.04 112 GLU A C 1
ATOM 848 O O . GLU A 1 112 ? 28.144 31.259 23.588 1.00 8.18 112 GLU A O 1
ATOM 854 N N . GLY A 1 113 ? 27.460 29.177 23.080 1.00 7.90 113 GLY A N 1
ATOM 855 C CA . GLY A 1 113 ? 26.052 29.552 22.963 1.00 7.99 113 GLY A CA 1
ATOM 856 C C . GLY A 1 113 ? 25.461 30.008 24.283 1.00 8.28 113 GLY A C 1
ATOM 857 O O . GLY A 1 113 ? 24.692 30.970 24.333 1.00 7.81 113 GLY A O 1
ATOM 858 N N . LYS A 1 114 ? 25.832 29.320 25.357 1.00 8.36 114 LYS A N 1
ATOM 859 C CA . LYS A 1 114 ? 25.394 29.672 26.705 1.00 9.46 114 LYS A CA 1
ATOM 860 C C . LYS A 1 114 ? 25.870 31.060 27.121 1.00 9.00 114 LYS A C 1
ATOM 861 O O . LYS A 1 114 ? 25.128 31.807 27.752 1.00 9.00 114 LYS A O 1
ATOM 867 N N . LEU A 1 115 ? 27.111 31.395 26.784 1.00 8.63 115 LEU A N 1
ATOM 868 C CA . LEU A 1 115 ? 27.653 32.709 27.132 1.00 8.57 115 LEU A CA 1
ATOM 869 C C . LEU A 1 115 ? 26.832 33.836 26.506 1.00 8.44 115 LEU A C 1
ATOM 870 O O . LEU A 1 115 ? 26.548 34.840 27.162 1.00 8.52 115 LEU A O 1
ATOM 875 N N . ILE A 1 116 ? 26.441 33.668 25.245 1.00 8.16 116 ILE A N 1
ATOM 876 C CA . ILE A 1 116 ? 25.603 34.664 24.571 1.00 8.25 116 ILE A CA 1
ATOM 877 C C . ILE A 1 116 ? 24.190 34.687 25.162 1.00 8.37 116 ILE A C 1
ATOM 878 O O . ILE A 1 116 ? 23.627 35.762 25.386 1.00 8.50 116 ILE A O 1
ATOM 883 N N . GLY A 1 117 ? 23.625 33.510 25.422 1.00 8.33 117 GLY A N 1
ATOM 884 C CA . GLY A 1 117 ? 22.297 33.414 26.021 1.00 8.40 117 GLY A CA 1
ATOM 885 C C . GLY A 1 117 ? 22.219 34.044 27.400 1.00 8.62 117 GLY A C 1
ATOM 886 O O . GLY A 1 117 ? 21.290 34.802 27.691 1.00 8.66 117 GLY A O 1
ATOM 887 N N . ASP A 1 118 ? 23.201 33.740 28.247 1.00 8.95 118 ASP A N 1
ATOM 888 C CA . ASP A 1 118 ? 23.276 34.316 29.593 1.00 9.46 118 ASP A CA 1
ATOM 889 C C . ASP A 1 118 ? 23.387 35.840 29.516 1.00 9.38 118 ASP A C 1
ATOM 890 O O . ASP A 1 118 ? 22.731 36.562 30.274 1.00 9.53 118 ASP A O 1
ATOM 895 N N . TRP A 1 119 ? 24.218 36.322 28.597 1.00 9.16 119 TRP A N 1
ATOM 896 C CA . TRP A 1 119 ? 24.368 37.756 28.386 1.00 9.29 119 TRP A CA 1
ATOM 897 C C . TRP A 1 119 ? 23.024 38.387 28.018 1.00 8.98 119 TRP A C 1
ATOM 898 O O . TRP A 1 119 ? 22.645 39.420 28.575 1.00 9.01 119 TRP A O 1
ATOM 909 N N . LEU A 1 120 ? 22.306 37.762 27.088 1.00 8.91 120 LEU A N 1
ATOM 910 C CA . LEU A 1 120 ? 21.025 38.290 26.620 1.00 9.00 120 LEU A CA 1
ATOM 911 C C . LEU A 1 120 ? 19.981 38.344 27.731 1.00 9.08 120 LEU A C 1
ATOM 912 O O . LEU A 1 120 ? 19.257 39.332 27.855 1.00 9.09 120 LEU A O 1
ATOM 917 N N . VAL A 1 121 ? 19.907 37.288 28.536 1.00 9.16 121 VAL A N 1
ATOM 918 C CA . VAL A 1 121 ? 18.972 37.245 29.659 1.00 9.75 121 VAL A CA 1
ATOM 919 C C . VAL A 1 121 ? 19.182 38.451 30.575 1.00 10.32 121 VAL A C 1
ATOM 920 O O . VAL A 1 121 ? 18.220 39.121 30.961 1.00 10.42 121 VAL A O 1
ATOM 924 N N . LYS A 1 122 ? 20.439 38.730 30.911 1.00 10.83 122 LYS A N 1
ATOM 925 C CA . LYS A 1 122 ? 20.773 39.881 31.750 1.00 11.64 122 LYS A CA 1
ATOM 926 C C . LYS A 1 122 ? 20.482 41.207 31.045 1.00 11.41 122 LYS A C 1
ATOM 927 O O . LYS A 1 122 ? 19.960 42.141 31.660 1.00 11.67 122 LYS A O 1
ATOM 931 N N . GLU A 1 123 ? 20.816 41.285 29.760 1.00 11.36 123 GLU A N 1
ATOM 932 C CA . GLU A 1 123 ? 20.654 42.513 28.978 1.00 11.39 123 GLU A CA 1
ATOM 933 C C . GLU A 1 123 ? 19.195 42.966 28.897 1.00 11.29 123 GLU A C 1
ATOM 934 O O . GLU A 1 123 ? 18.894 44.138 29.128 1.00 11.41 123 GLU A O 1
ATOM 940 N N . VAL A 1 124 ? 18.288 42.051 28.568 1.00 11.10 124 VAL A N 1
ATOM 941 C CA . VAL A 1 124 ? 16.879 42.427 28.407 1.00 11.33 124 VAL A CA 1
ATOM 942 C C . VAL A 1 124 ? 16.116 42.472 29.738 1.00 11.22 124 VAL A C 1
ATOM 943 O O . VAL A 1 124 ? 15.053 43.087 29.816 1.00 11.09 124 VAL A O 1
ATOM 947 N N . ASN A 1 125 ? 16.658 41.830 30.772 1.00 11.22 125 ASN A N 1
ATOM 948 C CA . ASN A 1 125 ? 16.189 41.996 32.152 1.00 11.35 125 ASN A CA 1
ATOM 949 C C . ASN A 1 125 ? 14.677 41.810 32.334 1.00 11.22 125 ASN A C 1
ATOM 950 O O . ASN A 1 125 ? 14.000 42.618 32.976 1.00 11.34 125 ASN A O 1
ATOM 955 N N . GLY A 1 126 ? 14.153 40.738 31.749 1.00 11.01 126 GLY A N 1
ATOM 956 C CA . GLY A 1 126 ? 12.748 40.377 31.906 1.00 10.90 126 GLY A CA 1
ATOM 957 C C . GLY A 1 126 ? 11.819 40.918 30.836 1.00 10.74 126 GLY A C 1
ATOM 958 O O . GLY A 1 126 ? 10.666 40.502 30.754 1.00 10.66 126 GLY A O 1
ATOM 959 N N . LYS A 1 127 ? 12.306 41.845 30.013 1.00 10.68 127 LYS A N 1
ATOM 960 C CA . LYS A 1 127 ? 11.475 42.480 28.993 1.00 11.17 127 LYS A CA 1
ATOM 961 C C . LYS A 1 127 ? 11.281 41.573 27.779 1.00 11.05 127 LYS A C 1
ATOM 962 O O . LYS A 1 127 ? 12.127 40.717 27.506 1.00 10.89 127 LYS A O 1
ATOM 968 N N . PRO A 1 128 ? 10.173 41.760 27.035 1.00 11.23 128 PRO A N 1
ATOM 969 C CA . PRO A 1 128 ? 9.944 40.912 25.866 1.00 11.43 128 PRO A CA 1
ATOM 970 C C . PRO A 1 128 ? 11.061 41.055 24.843 1.00 11.32 128 PRO A C 1
ATOM 971 O O . PRO A 1 128 ? 11.519 42.170 24.580 1.00 11.40 128 PRO A O 1
ATOM 975 N N . CYS A 1 129 ? 11.483 39.915 24.272 1.00 11.24 129 CYS A N 1
ATOM 976 C CA . CYS A 1 129 ? 12.570 39.919 23.299 1.00 11.04 129 CYS A CA 1
ATOM 977 C C . CYS A 1 129 ? 12.421 38.784 22.328 1.00 10.48 129 CYS A C 1
ATOM 978 O O . CYS A 1 129 ? 12.659 37.664 22.665 1.00 10.71 129 CYS A O 1
ATOM 981 N N . ASN A 1 130 ? 12.026 39.120 21.158 1.00 10.05 130 ASN A N 1
ATOM 982 C CA . ASN A 1 130 ? 12.004 38.171 20.048 1.00 10.00 130 ASN A CA 1
ATOM 983 C C . ASN A 1 130 ? 13.364 38.061 19.399 1.00 9.60 130 ASN A C 1
ATOM 984 O O . ASN A 1 130 ? 13.924 39.046 18.942 1.00 9.63 130 ASN A O 1
ATOM 989 N N . VAL A 1 131 ? 13.851 36.821 19.366 1.00 9.08 131 VAL A N 1
ATOM 990 C CA . VAL A 1 131 ? 15.151 36.503 18.799 1.00 8.81 131 VAL A CA 1
ATOM 991 C C . VAL A 1 131 ? 14.988 35.871 17.423 1.00 8.69 131 VAL A C 1
ATOM 992 O O . VAL A 1 131 ? 14.107 35.037 17.214 1.00 8.78 131 VAL A O 1
ATOM 996 N N . VAL A 1 132 ? 15.828 36.283 16.482 1.00 8.38 132 VAL A N 1
ATOM 997 C CA . VAL A 1 132 ? 15.977 35.564 15.225 1.00 8.46 132 VAL A CA 1
ATOM 998 C C . VAL A 1 132 ? 17.374 34.948 15.211 1.00 8.20 132 VAL A C 1
ATOM 999 O O . VAL A 1 132 ? 18.352 35.592 15.610 1.00 8.16 132 VAL A O 1
ATOM 1003 N N . GLU A 1 133 ? 17.454 33.688 14.791 1.00 8.19 133 GLU A N 1
ATOM 1004 C CA . GLU A 1 133 ? 18.693 32.926 14.854 1.00 8.06 133 GLU A CA 1
ATOM 1005 C C . GLU A 1 133 ? 19.230 32.629 13.463 1.00 8.10 133 GLU A C 1
ATOM 1006 O O . GLU A 1 133 ? 18.518 32.084 12.621 1.00 8.22 133 GLU A O 1
ATOM 1012 N N . LEU A 1 134 ? 20.488 32.994 13.237 1.00 7.84 134 LEU A N 1
ATOM 1013 C CA . LEU A 1 134 ? 21.207 32.619 12.033 1.00 8.02 134 LEU A CA 1
ATOM 1014 C C . LEU A 1 134 ? 22.108 31.447 12.398 1.00 7.89 134 LEU A C 1
ATOM 1015 O O . LEU A 1 134 ? 23.137 31.619 13.053 1.00 7.65 134 LEU A O 1
ATOM 1020 N N . GLN A 1 135 ? 21.703 30.245 11.998 1.00 8.08 135 GLN A N 1
ATOM 1021 C CA . GLN A 1 135 ? 22.463 29.044 12.320 1.00 8.30 135 GLN A CA 1
ATOM 1022 C C . GLN A 1 135 ? 23.643 28.865 11.388 1.00 8.15 135 GLN A C 1
ATOM 1023 O O . GLN A 1 135 ? 23.654 29.368 10.271 1.00 8.25 135 GLN A O 1
ATOM 1029 N N . GLY A 1 136 ? 24.626 28.105 11.850 1.00 8.27 136 GLY A N 1
ATOM 1030 C CA . GLY A 1 136 ? 25.721 27.678 11.002 1.00 8.53 136 GLY A CA 1
ATOM 1031 C C . GLY A 1 136 ? 25.282 26.574 10.060 1.00 8.85 136 GLY A C 1
ATOM 1032 O O . GLY A 1 136 ? 24.109 26.200 10.017 1.00 8.91 136 GLY A O 1
ATOM 1033 N N . THR A 1 137 ? 26.245 26.063 9.305 1.00 9.28 137 THR A N 1
ATOM 1034 C CA . THR A 1 137 ? 26.036 24.980 8.355 1.00 9.54 137 THR A CA 1
ATOM 1035 C C . THR A 1 137 ? 25.248 23.830 8.973 1.00 9.53 137 THR A C 1
ATOM 1036 O O . THR A 1 137 ? 25.571 23.362 10.062 1.00 9.09 137 THR A O 1
ATOM 1040 N N . VAL A 1 138 ? 24.205 23.393 8.272 1.00 9.72 138 VAL A N 1
ATOM 1041 C CA . VAL A 1 138 ? 23.362 22.304 8.750 1.00 10.05 138 VAL A CA 1
ATOM 1042 C C . VAL A 1 138 ? 24.208 21.044 8.920 1.00 9.56 138 VAL A C 1
ATOM 1043 O O . VAL A 1 138 ? 24.935 20.650 8.010 1.00 9.59 138 VAL A O 1
ATOM 1047 N N . GLY A 1 139 ? 24.141 20.450 10.105 1.00 8.95 139 GLY A N 1
ATOM 1048 C CA . GLY A 1 139 ? 24.887 19.230 10.400 1.00 8.67 139 GLY A CA 1
ATOM 1049 C C . GLY A 1 139 ? 26.254 19.442 11.029 1.00 8.47 139 GLY A C 1
ATOM 1050 O O . GLY A 1 139 ? 26.854 18.490 11.528 1.00 8.37 139 GLY A O 1
ATOM 1051 N N . ALA A 1 140 ? 26.760 20.675 11.008 1.00 8.20 140 ALA A N 1
ATOM 1052 C CA . ALA A 1 140 ? 28.023 20.991 11.671 1.00 7.90 140 ALA A CA 1
ATOM 1053 C C . ALA A 1 140 ? 27.843 20.847 13.173 1.00 7.79 140 ALA A C 1
ATOM 1054 O O . ALA A 1 140 ? 26.880 21.365 13.727 1.00 7.99 140 ALA A O 1
ATOM 1056 N N . SER A 1 141 ? 28.761 20.153 13.841 1.00 7.33 141 SER A N 1
ATOM 1057 C CA . SER A 1 141 ? 28.643 19.948 15.284 1.00 7.54 141 SER A CA 1
ATOM 1058 C C . SER A 1 141 ? 28.512 21.283 16.004 1.00 7.52 141 SER A C 1
ATOM 1059 O O . SER A 1 141 ? 27.738 21.416 16.949 1.00 7.21 141 SER A O 1
ATOM 1062 N N . VAL A 1 142 ? 29.270 22.271 15.535 1.00 7.55 142 VAL A N 1
ATOM 1063 C CA . VAL A 1 142 ? 29.308 23.586 16.163 1.00 7.89 142 VAL A CA 1
ATOM 1064 C C . VAL A 1 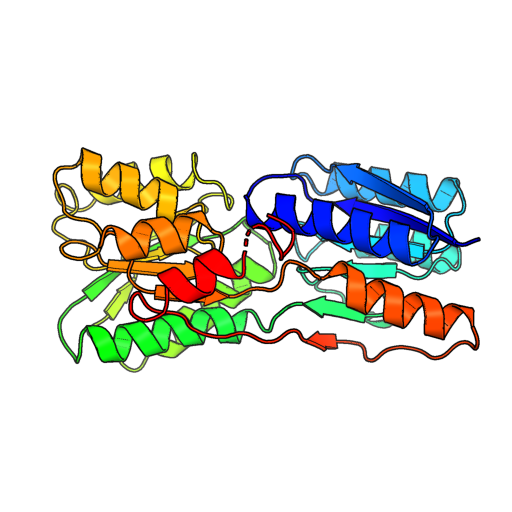142 ? 27.973 24.324 16.050 1.00 7.81 142 VAL A C 1
ATOM 1065 O O . VAL A 1 142 ? 27.606 25.066 16.958 1.00 7.67 142 VAL A O 1
ATOM 1069 N N . ALA A 1 143 ? 27.246 24.122 14.953 1.00 7.82 143 ALA A N 1
ATOM 1070 C CA . ALA A 1 143 ? 25.920 24.724 14.788 1.00 8.20 143 ALA A CA 1
ATOM 1071 C C . ALA A 1 143 ? 24.914 24.062 15.728 1.00 8.22 143 ALA A C 1
ATOM 1072 O O . ALA A 1 143 ? 24.142 24.739 16.404 1.00 8.55 143 ALA A O 1
ATOM 1074 N N . ILE A 1 144 ? 24.943 22.735 15.778 1.00 8.39 144 ILE A N 1
ATOM 1075 C CA . ILE A 1 144 ? 24.084 21.976 16.680 1.00 8.60 144 ILE A CA 1
ATOM 1076 C C . ILE A 1 144 ? 24.325 22.402 18.130 1.00 8.20 144 ILE A C 1
ATOM 1077 O O . ILE A 1 144 ? 23.378 22.654 18.879 1.00 8.11 144 ILE A O 1
ATOM 1082 N N . ASP A 1 145 ? 25.595 22.505 18.513 1.00 7.89 145 ASP A N 1
ATOM 1083 C CA . ASP A 1 145 ? 25.963 22.814 19.891 1.00 7.96 145 ASP A CA 1
ATOM 1084 C C . ASP A 1 145 ? 25.692 24.268 20.270 1.00 7.65 145 ASP A C 1
ATOM 1085 O O . ASP A 1 145 ? 25.222 24.541 21.371 1.00 7.33 145 ASP A O 1
ATOM 1090 N N . ARG A 1 146 ? 25.982 25.200 19.365 1.00 7.42 146 ARG A N 1
ATOM 1091 C CA . ARG A 1 146 ? 25.703 26.615 19.625 1.00 7.43 146 ARG A CA 1
ATOM 1092 C C . ARG A 1 146 ? 24.206 26.887 19.716 1.00 7.65 146 ARG A C 1
ATOM 1093 O O . ARG A 1 146 ? 23.776 27.725 20.503 1.00 7.28 146 ARG A O 1
ATOM 1101 N N . LYS A 1 147 ? 23.412 26.175 18.922 1.00 8.06 147 LYS A N 1
ATOM 1102 C CA . LYS A 1 147 ? 21.960 26.259 19.036 1.00 8.99 147 LYS A CA 1
ATOM 1103 C C . LYS A 1 147 ? 21.508 25.777 20.415 1.00 8.97 147 LYS A C 1
ATOM 1104 O O . LYS A 1 147 ? 20.726 26.451 21.086 1.00 8.72 147 LYS A O 1
ATOM 1110 N N . LYS A 1 148 ? 22.016 24.621 20.839 1.00 9.20 148 LYS A N 1
ATOM 1111 C CA . LYS A 1 148 ? 21.639 24.035 22.130 1.00 9.56 148 LYS A CA 1
ATOM 1112 C C . LYS A 1 148 ? 22.037 24.928 23.304 1.00 8.99 148 LYS A C 1
ATOM 1113 O O . LYS A 1 148 ? 21.249 25.131 24.223 1.00 8.82 148 LYS A O 1
ATOM 1119 N N . GLY A 1 149 ? 23.265 25.437 23.287 1.00 8.59 149 GLY A N 1
ATOM 1120 C CA . GLY A 1 149 ? 23.761 26.256 24.392 1.00 8.25 149 GLY A CA 1
ATOM 1121 C C . GLY A 1 149 ? 22.933 27.507 24.627 1.00 8.10 149 GLY A C 1
ATOM 1122 O O . GLY A 1 149 ? 22.581 27.833 25.760 1.00 8.19 149 GLY A O 1
ATOM 1123 N N . PHE A 1 150 ? 22.613 28.200 23.542 1.00 7.96 150 PHE A N 1
ATOM 1124 C CA . PHE A 1 150 ? 21.786 29.400 23.613 1.00 8.13 150 PHE A CA 1
ATOM 1125 C C . PHE A 1 150 ? 20.377 29.058 24.091 1.00 8.42 150 PHE A C 1
ATOM 1126 O O . PHE A 1 150 ? 19.838 29.732 24.966 1.00 8.48 150 PHE A O 1
ATOM 1134 N N . ALA A 1 151 ? 19.802 27.998 23.522 1.00 8.81 151 ALA A N 1
ATOM 1135 C CA . ALA A 1 151 ? 18.456 27.545 23.879 1.00 9.28 151 ALA A CA 1
ATOM 1136 C C . ALA A 1 151 ? 18.335 27.221 25.365 1.00 9.78 151 ALA A C 1
ATOM 1137 O O . ALA A 1 151 ? 17.356 27.598 26.017 1.00 10.06 151 ALA A O 1
ATOM 1139 N N . GLU A 1 152 ? 19.333 26.528 25.902 1.00 10.34 152 GLU A N 1
ATOM 1140 C CA . GLU A 1 152 ? 19.332 26.169 27.318 1.00 11.24 152 GLU A CA 1
ATOM 1141 C C . GLU A 1 152 ? 19.458 27.403 28.208 1.00 10.90 152 GLU A C 1
ATOM 1142 O O . GLU A 1 152 ? 18.783 27.501 29.229 1.00 10.88 152 GLU A O 1
ATOM 1148 N N . ALA A 1 153 ? 20.304 28.349 27.805 1.00 10.85 153 ALA A N 1
ATOM 1149 C CA . ALA A 1 153 ? 20.539 29.564 28.590 1.00 10.90 153 ALA A CA 1
ATOM 1150 C C . ALA A 1 153 ? 19.302 30.453 28.722 1.00 11.20 153 ALA A C 1
ATOM 1151 O O . ALA A 1 153 ? 19.145 31.133 29.734 1.00 11.10 153 ALA A O 1
ATOM 1153 N N . ILE A 1 154 ? 18.430 30.448 27.716 1.00 11.55 154 ILE A N 1
ATOM 1154 C CA . ILE A 1 154 ? 17.235 31.304 27.736 1.00 12.42 154 ILE A CA 1
ATOM 1155 C C . ILE A 1 154 ? 15.976 30.594 28.243 1.00 13.77 154 ILE A C 1
ATOM 1156 O O . ILE A 1 154 ? 14.913 31.211 28.327 1.00 13.42 154 ILE A O 1
ATOM 1161 N N . LYS A 1 155 ? 16.096 29.316 28.601 1.00 15.50 155 LYS A N 1
ATOM 1162 C CA . LYS A 1 155 ? 14.925 28.489 28.926 1.00 17.31 155 LYS A CA 1
ATOM 1163 C C . LYS A 1 155 ? 14.095 29.037 30.091 1.00 16.76 155 LYS A C 1
ATOM 1164 O O . LYS A 1 155 ? 12.863 28.987 30.052 1.00 17.18 155 LYS A O 1
ATOM 1170 N N . ASN A 1 156 ? 14.764 29.559 31.117 1.00 15.75 156 ASN A N 1
ATOM 1171 C CA . ASN A 1 156 ? 14.077 30.119 32.285 1.00 14.93 156 ASN A CA 1
ATOM 1172 C C . ASN A 1 156 ? 13.741 31.610 32.131 1.00 14.22 156 ASN A C 1
ATOM 1173 O O . ASN A 1 156 ? 13.392 32.276 33.107 1.00 14.22 156 ASN A O 1
ATOM 1178 N N . ALA A 1 157 ? 13.851 32.123 30.906 1.00 13.35 157 ALA A N 1
ATOM 1179 C CA . ALA A 1 157 ? 13.493 33.501 30.585 1.00 12.78 157 ALA A CA 1
ATOM 1180 C C . ALA A 1 157 ? 12.494 33.483 29.429 1.00 12.44 157 ALA A C 1
ATOM 1181 O O . ALA A 1 157 ? 12.848 33.801 28.296 1.00 12.21 157 ALA A O 1
ATOM 1183 N N . PRO A 1 158 ? 11.234 33.098 29.709 1.00 12.09 158 PRO A N 1
ATOM 1184 C CA . PRO A 1 158 ? 10.239 32.940 28.644 1.00 11.92 158 PRO A CA 1
ATOM 1185 C C . PRO A 1 158 ? 9.834 34.250 27.958 1.00 11.44 158 PRO A C 1
ATOM 1186 O O . PRO A 1 158 ? 9.153 34.223 26.931 1.00 11.76 158 PRO A O 1
ATOM 1190 N N . ASN A 1 159 ? 10.160 35.362 28.574 1.00 10.96 159 ASN A N 1
ATOM 1191 C CA . ASN A 1 159 ? 10.161 36.653 27.880 1.00 10.61 159 ASN A CA 1
ATOM 1192 C C . ASN A 1 159 ? 11.018 36.642 26.607 1.00 10.42 159 ASN A C 1
ATOM 1193 O O . ASN A 1 159 ? 10.776 37.424 25.686 1.00 10.25 159 ASN A O 1
ATOM 1198 N N . ILE A 1 160 ? 12.029 35.822 26.481 1.00 10.31 160 ILE A N 1
ATOM 1199 C CA . ILE A 1 160 ? 12.834 35.648 25.278 1.00 10.48 160 ILE A CA 1
ATOM 1200 C C . ILE A 1 160 ? 12.270 34.482 24.465 1.00 10.53 160 ILE A C 1
ATOM 1201 O O . ILE A 1 160 ? 12.110 33.372 24.983 1.00 10.86 160 ILE A O 1
ATOM 1206 N N . LYS A 1 161 ? 11.961 34.746 23.198 1.00 10.64 161 LYS A N 1
ATOM 1207 C CA . LYS A 1 161 ? 11.404 33.734 22.305 1.00 10.92 161 LYS A CA 1
ATOM 1208 C C . LYS A 1 161 ? 12.128 33.766 20.966 1.00 10.65 161 LYS A C 1
ATOM 1209 O O . LYS A 1 161 ? 12.265 34.826 20.356 1.00 10.40 161 LYS A O 1
ATOM 1212 N N . ILE A 1 162 ? 12.599 32.606 20.515 1.00 10.54 162 ILE A N 1
ATOM 1213 C CA . ILE A 1 162 ? 13.168 32.485 19.178 1.00 10.64 162 ILE A CA 1
ATOM 1214 C C . ILE A 1 162 ? 12.013 32.352 18.192 1.00 10.63 162 ILE A C 1
ATOM 1215 O O . ILE A 1 162 ? 11.276 31.366 18.221 1.00 10.96 162 ILE A O 1
ATOM 1220 N N . ILE A 1 163 ? 11.845 33.359 17.339 1.00 10.36 163 ILE A N 1
ATOM 1221 C CA . ILE A 1 163 ? 10.716 33.411 16.402 1.00 10.41 163 ILE A CA 1
ATOM 1222 C C . ILE A 1 163 ? 11.089 33.003 14.972 1.00 10.34 163 ILE A C 1
ATOM 1223 O O . ILE A 1 163 ? 10.210 32.664 14.175 1.00 10.70 163 ILE A O 1
ATOM 1228 N N . ARG A 1 164 ? 12.380 33.050 14.654 1.00 10.16 164 ARG A N 1
ATOM 1229 C CA . ARG A 1 164 ? 12.895 32.654 13.345 1.00 10.20 164 ARG A CA 1
ATOM 1230 C C . ARG A 1 164 ? 14.222 31.955 13.552 1.00 9.82 164 ARG A C 1
ATOM 1231 O O . ARG A 1 164 ? 15.009 32.362 14.404 1.00 9.58 164 ARG A O 1
ATOM 1239 N N . SER A 1 165 ? 14.477 30.907 12.775 1.00 9.57 165 SER A N 1
ATOM 1240 C CA . SER A 1 165 ? 15.766 30.232 12.819 1.00 9.77 165 SER A CA 1
ATOM 1241 C C . SER A 1 165 ? 16.031 29.527 11.499 1.00 9.90 165 SER A C 1
ATOM 1242 O O . SER A 1 165 ? 15.273 28.649 11.098 1.00 10.28 165 SER A O 1
ATOM 1245 N N . GLN A 1 166 ? 17.099 29.932 10.819 1.00 10.08 166 GLN A N 1
ATOM 1246 C CA . GLN A 1 166 ? 17.498 29.344 9.543 1.00 10.52 166 GLN A CA 1
ATOM 1247 C C . GLN A 1 166 ? 19.013 29.391 9.449 1.00 10.20 166 GLN A C 1
ATOM 1248 O O . GLN A 1 166 ? 19.651 30.240 10.073 1.00 9.84 166 GLN A O 1
ATOM 1254 N N . SER A 1 167 ? 19.587 28.492 8.659 1.00 9.97 167 SER A N 1
ATOM 1255 C CA . SER A 1 167 ? 21.026 28.494 8.438 1.00 9.96 167 SER A CA 1
ATOM 1256 C C . SER A 1 167 ? 21.436 29.651 7.534 1.00 10.11 167 SER A C 1
ATOM 1257 O O . SER A 1 167 ? 20.806 29.905 6.506 1.00 10.48 167 SER A O 1
ATOM 1260 N N . GLY A 1 168 ? 22.496 30.347 7.933 1.00 9.98 168 GLY A N 1
ATOM 1261 C CA . GLY A 1 168 ? 23.138 31.335 7.078 1.00 10.07 168 GLY A CA 1
ATOM 1262 C C . GLY A 1 168 ? 24.475 30.846 6.546 1.00 10.23 168 GLY A C 1
ATOM 1263 O O . GLY A 1 168 ? 25.299 31.650 6.116 1.00 10.36 168 GLY A O 1
ATOM 1264 N N . ASP A 1 169 ? 24.703 29.532 6.610 1.00 10.43 169 ASP A N 1
ATOM 1265 C CA . ASP A 1 169 ? 25.887 28.882 6.020 1.00 10.61 169 ASP A CA 1
ATOM 1266 C C . ASP A 1 169 ? 27.239 29.382 6.557 1.00 10.20 169 ASP A C 1
ATOM 1267 O O . ASP A 1 169 ? 28.273 29.162 5.927 1.00 9.95 169 ASP A O 1
ATOM 1272 N N . PHE A 1 170 ? 27.229 30.049 7.712 1.00 9.65 170 PHE A N 1
ATOM 1273 C CA . PHE A 1 170 ? 28.431 30.651 8.304 1.00 9.58 170 PHE A CA 1
ATOM 1274 C C . PHE A 1 170 ? 29.077 31.766 7.448 1.00 9.54 170 PHE A C 1
ATOM 1275 O O . PHE A 1 170 ? 30.227 32.134 7.690 1.00 9.59 170 PHE A O 1
ATOM 1283 N N . THR A 1 171 ? 28.346 32.315 6.477 1.00 9.59 171 THR A N 1
ATOM 1284 C CA . THR A 1 171 ? 28.895 33.374 5.620 1.00 9.91 171 THR A CA 1
ATOM 1285 C C . THR A 1 171 ? 28.208 34.718 5.831 1.00 10.10 171 THR A C 1
ATOM 1286 O O . THR A 1 171 ? 27.044 34.794 6.218 1.00 9.91 171 THR A O 1
ATOM 1290 N N . ARG A 1 172 ? 28.953 35.778 5.547 1.00 10.44 172 ARG A N 1
ATOM 1291 C CA . ARG A 1 172 ? 28.429 37.136 5.609 1.00 11.34 172 ARG A CA 1
ATOM 1292 C C . ARG A 1 172 ? 27.301 37.344 4.598 1.00 11.18 172 ARG A C 1
ATOM 1293 O O . ARG A 1 172 ? 26.253 37.901 4.937 1.00 10.80 172 ARG A O 1
ATOM 1301 N N . SER A 1 173 ? 27.509 36.872 3.370 1.00 11.47 173 SER A N 1
ATOM 1302 C CA A SER A 1 173 ? 26.537 37.084 2.298 0.50 11.64 173 SER A CA 1
ATOM 1303 C CA B SER A 1 173 ? 26.546 37.059 2.283 0.50 11.71 173 SER A CA 1
ATOM 1304 C C . SER A 1 173 ? 25.210 36.375 2.574 1.00 11.68 173 SER A C 1
ATOM 1305 O O . SER A 1 173 ? 24.144 36.971 2.413 1.00 11.78 173 SER A O 1
ATOM 1310 N N . LYS A 1 174 ? 25.269 35.117 2.999 1.00 11.78 174 LYS A N 1
ATOM 1311 C CA . LYS A 1 174 ? 24.044 34.370 3.283 1.00 11.66 174 LYS A CA 1
ATOM 1312 C C . LYS A 1 174 ? 23.390 34.849 4.582 1.00 11.20 174 LYS A C 1
ATOM 1313 O O . LYS A 1 174 ? 22.163 34.891 4.681 1.00 10.80 174 LYS A O 1
ATOM 1319 N N . GLY A 1 175 ? 24.204 35.219 5.569 1.00 11.03 175 GLY A N 1
ATOM 1320 C CA . GLY A 1 175 ? 23.692 35.837 6.790 1.00 11.11 175 GLY A CA 1
ATOM 1321 C C . GLY A 1 175 ? 22.864 37.078 6.496 1.00 11.22 175 GLY A C 1
ATOM 1322 O O . GLY A 1 175 ? 21.783 37.262 7.059 1.00 11.05 175 GLY A O 1
ATOM 1323 N N . LYS A 1 176 ? 23.368 37.925 5.598 1.00 11.41 176 LYS A N 1
ATOM 1324 C CA . LYS A 1 176 ? 22.640 39.121 5.176 1.00 11.83 176 LYS A CA 1
ATOM 1325 C C . LYS A 1 176 ? 21.328 38.758 4.479 1.00 11.94 176 LYS A C 1
ATOM 1326 O O . LYS A 1 176 ? 20.281 39.320 4.792 1.00 12.09 176 LYS A O 1
ATOM 1332 N N . GLU A 1 177 ? 21.397 37.823 3.536 1.00 12.21 177 GLU A N 1
ATOM 1333 C CA . GLU A 1 177 ? 20.224 37.380 2.779 1.00 12.53 177 GLU A CA 1
ATOM 1334 C C . GLU A 1 177 ? 19.127 36.842 3.698 1.00 11.92 177 GLU A C 1
ATOM 1335 O O . GLU A 1 177 ? 17.955 37.198 3.558 1.00 11.86 177 GLU A O 1
ATOM 1341 N N . VAL A 1 178 ? 19.512 35.986 4.638 1.00 11.40 178 VAL A N 1
ATOM 1342 C CA . VAL A 1 178 ? 18.549 35.395 5.560 1.00 11.22 178 VAL A CA 1
ATOM 1343 C C . VAL A 1 178 ? 17.983 36.453 6.512 1.00 10.98 178 VAL A C 1
ATOM 1344 O O . VAL A 1 178 ? 16.778 36.478 6.762 1.00 10.91 178 VAL A O 1
ATOM 1348 N N . MET A 1 179 ? 18.837 37.338 7.022 1.00 10.86 179 MET A N 1
ATOM 1349 C CA . MET A 1 179 ? 18.365 38.426 7.882 1.00 10.98 179 MET A CA 1
ATOM 1350 C C . MET A 1 179 ? 17.369 39.329 7.151 1.00 11.48 179 MET A C 1
ATOM 1351 O O . MET A 1 179 ? 16.374 39.752 7.740 1.00 11.28 179 MET A O 1
ATOM 1356 N N . GLU A 1 180 ? 17.637 39.624 5.878 1.00 12.14 180 GLU A N 1
ATOM 1357 C CA . GLU A 1 180 ? 16.698 40.398 5.056 1.00 13.08 180 GLU A CA 1
ATOM 1358 C C . GLU A 1 180 ? 15.320 39.739 5.023 1.00 13.08 180 GLU A C 1
ATOM 1359 O O . GLU A 1 180 ? 14.301 40.416 5.159 1.00 13.24 180 GLU A O 1
ATOM 1365 N N . SER A 1 181 ? 15.294 38.418 4.853 1.00 13.28 181 SER A N 1
ATOM 1366 C CA . SER A 1 181 ? 14.034 37.673 4.832 1.00 13.48 181 SER A CA 1
ATOM 1367 C C . SER A 1 181 ? 13.333 37.713 6.192 1.00 13.07 181 SER A C 1
ATOM 1368 O O . SER A 1 181 ? 12.109 37.823 6.254 1.00 13.18 181 SER A O 1
ATOM 1371 N N . PHE A 1 182 ? 14.106 37.622 7.274 1.00 12.67 182 PHE A N 1
ATOM 1372 C CA . PHE A 1 182 ? 13.549 37.718 8.625 1.00 12.49 182 PHE A CA 1
ATOM 1373 C C . PHE A 1 182 ? 12.931 39.094 8.876 1.00 12.46 182 PHE A C 1
ATOM 1374 O O . PHE A 1 182 ? 11.840 39.196 9.433 1.00 12.29 182 PHE A O 1
ATOM 1382 N N . ILE A 1 183 ? 13.641 40.144 8.471 1.00 12.64 183 ILE A N 1
ATOM 1383 C CA . ILE A 1 183 ? 13.164 41.518 8.639 1.00 13.12 183 ILE A CA 1
ATOM 1384 C C . ILE A 1 183 ? 11.839 41.732 7.905 1.00 13.77 183 ILE A C 1
ATOM 1385 O O . ILE A 1 183 ? 10.893 42.282 8.472 1.00 13.81 183 ILE A O 1
ATOM 1390 N N . LYS A 1 184 ? 11.771 41.277 6.657 1.00 14.67 184 LYS A N 1
ATOM 1391 C CA . LYS A 1 184 ? 10.550 41.397 5.854 1.00 15.71 184 LYS A CA 1
ATOM 1392 C C . LYS A 1 184 ? 9.386 40.575 6.417 1.00 15.58 184 LYS A C 1
ATOM 1393 O O . LYS A 1 184 ? 8.222 40.949 6.248 1.00 15.77 184 LYS A O 1
ATOM 1399 N N . ALA A 1 185 ? 9.703 39.466 7.081 1.00 15.52 185 ALA A N 1
ATOM 1400 C CA . ALA A 1 185 ? 8.690 38.601 7.690 1.00 15.51 185 ALA A CA 1
ATOM 1401 C C . ALA A 1 185 ? 8.232 39.085 9.071 1.00 15.63 185 ALA A C 1
ATOM 1402 O O . ALA A 1 185 ? 7.281 38.535 9.630 1.00 15.68 185 ALA A O 1
ATOM 1404 N N . GLU A 1 186 ? 8.897 40.105 9.616 1.00 15.59 186 GLU A N 1
ATOM 1405 C CA . GLU A 1 186 ? 8.631 40.565 10.980 1.00 15.74 186 GLU A CA 1
ATOM 1406 C C . GLU A 1 186 ? 8.426 42.081 11.064 1.00 16.09 186 GLU A C 1
ATOM 1407 O O . GLU A 1 186 ? 9.076 42.767 11.858 1.00 15.81 186 GLU A O 1
ATOM 1413 N N . ASN A 1 187 ? 7.501 42.587 10.248 1.00 16.60 187 ASN A N 1
ATOM 1414 C CA . ASN A 1 187 ? 7.095 43.998 10.275 1.00 17.09 187 ASN A CA 1
ATOM 1415 C C . ASN A 1 187 ? 8.272 44.957 10.066 1.00 17.19 187 ASN A C 1
ATOM 1416 O O . ASN A 1 187 ? 8.537 45.824 10.900 1.00 17.27 187 ASN A O 1
ATOM 1421 N N . ASN A 1 188 ? 8.972 44.784 8.947 1.00 17.54 188 ASN A N 1
ATOM 1422 C CA . ASN A 1 188 ? 10.166 45.573 8.632 1.00 17.71 188 ASN A CA 1
ATOM 1423 C C . ASN A 1 188 ? 11.191 45.567 9.774 1.00 17.34 188 ASN A C 1
ATOM 1424 O O . ASN A 1 188 ? 11.834 46.580 10.051 1.00 17.30 188 ASN A O 1
ATOM 1429 N N . GLY A 1 189 ? 11.322 44.418 10.437 1.00 16.79 189 GLY A N 1
ATOM 1430 C CA . GLY A 1 189 ? 12.260 44.257 11.548 1.00 16.51 189 GLY A CA 1
ATOM 1431 C C . GLY A 1 189 ? 11.794 44.783 12.898 1.00 16.14 189 GLY A C 1
ATOM 1432 O O . GLY A 1 189 ? 12.492 44.609 13.895 1.00 15.77 189 GLY A O 1
ATOM 1433 N N . LYS A 1 190 ? 10.620 45.415 12.948 1.00 15.91 190 LYS A N 1
ATOM 1434 C CA . LYS A 1 190 ? 10.124 46.019 14.192 1.00 15.84 190 LYS A CA 1
ATOM 1435 C C . LYS A 1 190 ? 9.749 44.993 15.261 1.00 15.14 190 LYS A C 1
ATOM 1436 O O . LYS A 1 190 ? 9.756 45.311 16.451 1.00 15.16 190 LYS A O 1
ATOM 1440 N N . ASN A 1 191 ? 9.430 43.769 14.842 1.00 14.36 191 ASN A N 1
ATOM 1441 C CA . ASN A 1 191 ? 9.095 42.697 15.777 1.00 13.77 191 ASN A CA 1
ATOM 1442 C C . ASN A 1 191 ? 10.313 41.854 16.182 1.00 12.92 191 ASN A C 1
ATOM 1443 O O . ASN A 1 191 ? 10.157 40.791 16.781 1.00 13.06 191 ASN A O 1
ATOM 1448 N N . ILE A 1 192 ? 11.517 42.333 15.866 1.00 11.96 192 ILE A N 1
ATOM 1449 C CA . ILE A 1 192 ? 12.760 41.650 16.228 1.00 11.23 192 ILE A CA 1
ATOM 1450 C C . ILE A 1 192 ? 13.512 42.462 17.281 1.00 10.96 192 ILE A C 1
ATOM 1451 O O . ILE A 1 192 ? 13.717 43.663 17.104 1.00 10.82 192 ILE A O 1
ATOM 1456 N N . CYS A 1 193 ? 13.916 41.797 18.363 1.00 10.99 193 CYS A N 1
ATOM 1457 C CA . CYS A 1 193 ? 14.690 42.409 19.450 1.00 10.78 193 CYS A CA 1
ATOM 1458 C C . CYS A 1 193 ? 16.189 42.131 19.313 1.00 10.08 193 CYS A C 1
ATOM 1459 O O . CYS A 1 193 ? 17.014 42.988 19.632 1.00 9.80 193 CYS A O 1
ATOM 1462 N N . MET A 1 194 ? 16.539 40.939 18.835 1.00 9.47 194 MET A N 1
ATOM 1463 C CA . MET A 1 194 ? 17.927 40.500 18.821 1.00 9.09 194 MET A CA 1
ATOM 1464 C C . MET A 1 194 ? 18.160 39.447 17.744 1.00 8.64 194 MET A C 1
ATOM 1465 O O . MET A 1 194 ? 17.293 38.607 17.485 1.00 8.57 194 MET A O 1
ATOM 1470 N N . VAL A 1 195 ? 19.326 39.513 17.109 1.00 8.02 195 VAL A N 1
ATOM 1471 C CA . VAL A 1 195 ? 19.781 38.451 16.219 1.00 7.98 195 VAL A CA 1
ATOM 1472 C C . VAL A 1 195 ? 20.926 37.702 16.888 1.00 7.72 195 VAL A C 1
ATOM 1473 O O . VAL A 1 195 ? 21.895 38.309 17.350 1.00 7.65 195 VAL A O 1
ATOM 1477 N N . TYR A 1 196 ? 20.769 36.381 16.962 1.00 7.56 196 TYR A N 1
ATOM 1478 C CA . TYR A 1 196 ? 21.789 35.473 17.462 1.00 7.52 196 TYR A CA 1
ATOM 1479 C C . TYR A 1 196 ? 22.360 34.755 16.256 1.00 7.42 196 TYR A C 1
ATOM 1480 O O . TYR A 1 196 ? 21.644 34.019 15.578 1.00 7.86 196 TYR A O 1
ATOM 1489 N N . ALA A 1 197 ? 23.639 34.976 15.974 1.00 7.37 197 ALA A N 1
ATOM 1490 C CA . ALA A 1 197 ? 24.285 34.318 14.847 1.00 7.71 197 ALA A CA 1
ATOM 1491 C C . ALA A 1 197 ? 25.362 33.380 15.361 1.00 7.56 197 ALA A C 1
ATOM 1492 O O . ALA A 1 197 ? 26.152 33.740 16.233 1.00 7.62 197 ALA A O 1
ATOM 1494 N N . HIS A 1 198 ? 25.404 32.172 14.808 1.00 7.38 198 HIS A N 1
ATOM 1495 C CA . HIS A 1 198 ? 26.384 31.175 15.239 1.00 7.42 198 HIS A CA 1
ATOM 1496 C C . HIS A 1 198 ? 27.822 31.559 14.906 1.00 7.46 198 HIS A C 1
ATOM 1497 O O . HIS A 1 198 ? 28.745 31.007 15.488 1.00 7.90 198 HIS A O 1
ATOM 1504 N N . ASN A 1 199 ? 28.016 32.500 13.984 1.00 7.48 199 ASN A N 1
ATOM 1505 C CA . ASN A 1 199 ? 29.309 33.165 13.865 1.00 7.47 199 ASN A CA 1
ATOM 1506 C C . ASN A 1 199 ? 29.172 34.661 13.620 1.00 7.79 199 ASN A C 1
ATOM 1507 O O . ASN A 1 199 ? 28.113 35.142 13.214 1.00 7.52 199 ASN A O 1
ATOM 1512 N N . ASP A 1 200 ? 30.251 35.386 13.904 1.00 7.82 200 ASP A N 1
ATOM 1513 C CA . ASP A 1 200 ? 30.296 36.834 13.699 1.00 8.09 200 ASP A CA 1
ATOM 1514 C C . ASP A 1 200 ? 29.986 37.227 12.261 1.00 8.36 200 ASP A C 1
ATOM 1515 O O . ASP A 1 200 ? 29.262 38.188 12.028 1.00 8.17 200 ASP A O 1
ATOM 1520 N N A ASP A 1 201 ? 30.552 36.501 11.298 0.50 8.44 201 ASP A N 1
ATOM 1521 N N B ASP A 1 201 ? 30.539 36.497 11.298 0.50 8.44 201 ASP A N 1
ATOM 1522 C CA A ASP A 1 201 ? 30.394 36.863 9.886 0.50 8.66 201 ASP A CA 1
ATOM 1523 C CA B ASP A 1 201 ? 30.391 36.887 9.896 0.50 8.65 201 ASP A CA 1
ATOM 1524 C C A ASP A 1 201 ? 28.927 36.951 9.476 0.50 8.51 201 ASP A C 1
ATOM 1525 C C B ASP A 1 201 ? 28.932 36.934 9.444 0.50 8.51 201 ASP A C 1
ATOM 1526 O O A ASP A 1 201 ? 28.524 37.915 8.830 0.50 8.66 201 ASP A O 1
ATOM 1527 O O B ASP A 1 201 ? 28.538 37.857 8.734 0.50 8.67 201 ASP A O 1
ATOM 1536 N N . MET A 1 202 ? 28.127 35.962 9.865 1.00 8.35 202 MET A N 1
ATOM 1537 C CA . MET A 1 202 ? 26.692 35.999 9.573 1.00 8.18 202 MET A CA 1
ATOM 1538 C C . MET A 1 202 ? 26.025 37.223 10.199 1.00 8.46 202 MET A C 1
ATOM 1539 O O . MET A 1 202 ? 25.174 37.848 9.570 1.00 8.62 202 MET A O 1
ATOM 1544 N N . VAL A 1 203 ? 26.424 37.567 11.422 1.00 8.42 203 VAL A N 1
ATOM 1545 C CA . VAL A 1 203 ? 25.843 38.725 12.107 1.00 8.75 203 VAL A CA 1
ATOM 1546 C C . VAL A 1 203 ? 26.309 40.048 11.483 1.00 8.95 203 VAL A C 1
ATOM 1547 O O . VAL A 1 203 ? 25.579 41.037 11.518 1.00 9.14 203 VAL A O 1
ATOM 1551 N N . ILE A 1 204 ? 27.507 40.065 10.906 1.00 9.01 204 ILE A N 1
ATOM 1552 C CA . ILE A 1 204 ? 28.000 41.254 10.207 1.00 9.50 204 ILE A CA 1
ATOM 1553 C C . ILE A 1 204 ? 27.171 41.493 8.940 1.00 9.54 204 ILE A C 1
ATOM 1554 O O . ILE A 1 204 ? 26.842 42.636 8.615 1.00 9.69 204 ILE A O 1
ATOM 1559 N N . GLY A 1 205 ? 26.823 40.418 8.238 1.00 9.52 205 GLY A N 1
ATOM 1560 C CA . GLY A 1 205 ? 25.850 40.499 7.151 1.00 9.60 205 GLY A CA 1
ATOM 1561 C C . GLY A 1 205 ? 24.493 40.969 7.646 1.00 9.59 205 GLY A C 1
ATOM 1562 O O . GLY A 1 205 ? 23.850 41.810 7.012 1.00 9.91 205 GLY A O 1
ATOM 1563 N N . ALA A 1 206 ? 24.062 40.438 8.788 1.00 9.57 206 ALA A N 1
ATOM 1564 C CA . ALA A 1 206 ? 22.801 40.845 9.405 1.00 9.52 206 ALA A CA 1
ATOM 1565 C C . ALA A 1 206 ? 22.790 42.336 9.748 1.00 9.59 206 ALA A C 1
ATOM 1566 O O . ALA A 1 206 ? 21.782 43.013 9.548 1.00 9.64 206 ALA A O 1
ATOM 1568 N N . ILE A 1 207 ? 23.910 42.837 10.263 1.00 9.81 207 ILE A N 1
ATOM 1569 C CA . ILE A 1 207 ? 24.046 44.259 10.580 1.00 10.14 207 ILE A CA 1
ATOM 1570 C C . ILE A 1 207 ? 23.804 45.132 9.342 1.00 10.80 207 ILE A C 1
ATOM 1571 O O . ILE A 1 207 ? 23.131 46.160 9.436 1.00 10.52 207 ILE A O 1
ATOM 1576 N N . GLN A 1 208 ? 24.327 44.714 8.188 1.00 11.59 208 GLN A N 1
ATOM 1577 C CA . GLN A 1 208 ? 24.065 45.410 6.920 1.00 12.90 208 GLN A CA 1
ATOM 1578 C C . GLN A 1 208 ? 22.574 45.434 6.605 1.00 12.44 208 GLN A C 1
ATOM 1579 O O . GLN A 1 208 ? 22.024 46.479 6.250 1.00 12.66 208 GLN A O 1
ATOM 1585 N N . ALA A 1 209 ? 21.927 44.274 6.714 1.00 12.21 209 ALA A N 1
ATOM 1586 C CA . ALA A 1 209 ? 20.494 44.156 6.437 1.00 12.17 209 ALA A CA 1
ATOM 1587 C C . ALA A 1 209 ? 19.659 45.030 7.369 1.00 12.11 209 ALA A C 1
ATOM 1588 O O . ALA A 1 209 ? 18.689 45.659 6.937 1.00 12.09 209 ALA A O 1
ATOM 1590 N N . ILE A 1 210 ? 20.040 45.072 8.644 1.00 11.96 210 ILE A N 1
ATOM 1591 C CA . ILE A 1 210 ? 19.337 45.885 9.637 1.00 11.97 210 ILE A CA 1
ATOM 1592 C C . ILE A 1 210 ? 19.434 47.371 9.279 1.00 12.83 210 ILE A C 1
ATOM 1593 O O . ILE A 1 210 ? 18.431 48.089 9.302 1.00 12.53 210 ILE A O 1
ATOM 1598 N N . LYS A 1 211 ? 20.638 47.823 8.937 1.00 13.91 211 LYS A N 1
ATOM 1599 C CA . LYS A 1 211 ? 20.849 49.216 8.527 1.00 15.27 211 LYS A CA 1
ATOM 1600 C C . LYS A 1 211 ? 20.072 49.566 7.261 1.00 15.63 211 LYS A C 1
ATOM 1601 O O . LYS A 1 211 ? 19.463 50.634 7.177 1.00 15.69 211 LYS A O 1
ATOM 1607 N N . GLU A 1 212 ? 20.088 48.663 6.284 1.00 16.19 212 GLU A N 1
ATOM 1608 C CA . GLU A 1 212 ? 19.384 48.887 5.018 1.00 16.74 212 GLU A CA 1
ATOM 1609 C C . GLU A 1 212 ? 17.857 48.934 5.184 1.00 16.62 212 GLU A C 1
ATOM 1610 O O . GLU A 1 212 ? 17.159 49.531 4.360 1.00 16.74 212 GLU A O 1
ATOM 1616 N N . ALA A 1 213 ? 17.351 48.329 6.259 1.00 16.42 213 ALA A N 1
ATOM 1617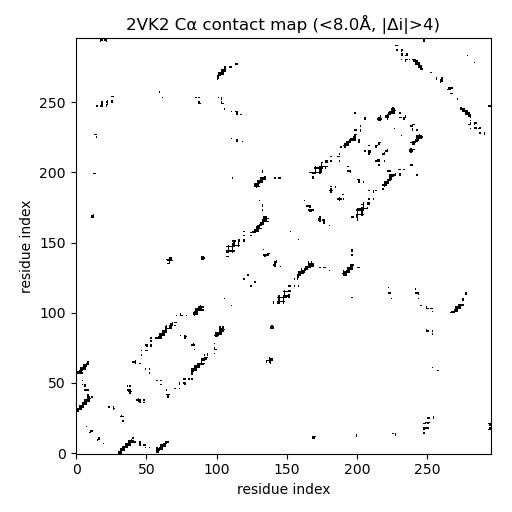 C CA . ALA A 1 213 ? 15.928 48.399 6.611 1.00 16.38 213 ALA A CA 1
ATOM 1618 C C . ALA A 1 213 ? 15.559 49.691 7.353 1.00 16.27 213 ALA A C 1
ATOM 1619 O O . ALA A 1 213 ? 14.385 49.918 7.649 1.00 16.47 213 ALA A O 1
ATOM 1621 N N . GLY A 1 214 ? 16.554 50.521 7.666 1.00 16.03 214 GLY A N 1
ATOM 1622 C CA . GLY A 1 214 ? 16.326 51.787 8.362 1.00 15.90 214 GLY A CA 1
ATOM 1623 C C . GLY A 1 214 ? 16.327 51.666 9.876 1.00 15.68 214 GLY A C 1
ATOM 1624 O O . GLY A 1 214 ? 15.863 52.572 10.573 1.00 15.99 214 GLY A O 1
ATOM 1625 N N . LEU A 1 215 ? 16.854 50.553 10.387 1.00 15.21 215 LEU A N 1
ATOM 1626 C CA . LEU A 1 215 ? 16.941 50.313 11.826 1.00 14.88 215 LEU A CA 1
ATOM 1627 C C . LEU A 1 215 ? 18.375 50.479 12.310 1.00 14.33 215 LEU A C 1
ATOM 1628 O O . LEU A 1 215 ? 19.315 50.482 11.514 1.00 14.23 215 LEU A O 1
ATOM 1633 N N . LYS A 1 216 ? 18.529 50.606 13.624 1.00 13.79 216 LYS A N 1
ATOM 1634 C CA . LYS A 1 216 ? 19.830 50.808 14.244 1.00 13.55 216 LYS A CA 1
ATOM 1635 C C . LYS A 1 216 ? 20.346 49.497 14.828 1.00 12.99 216 LYS A C 1
ATOM 1636 O O . LYS A 1 216 ? 19.856 49.056 15.869 1.00 12.71 216 LYS A O 1
ATOM 1640 N N . PRO A 1 217 ? 21.341 48.871 14.169 1.00 12.51 217 PRO A N 1
ATOM 1641 C CA . PRO A 1 217 ? 21.907 47.661 14.758 1.00 12.29 217 PRO A CA 1
ATOM 1642 C C . PRO A 1 217 ? 22.623 48.009 16.054 1.00 12.24 217 PRO A C 1
ATOM 1643 O O . PRO A 1 217 ? 23.237 49.075 16.149 1.00 12.01 217 PRO A O 1
ATOM 1647 N N . GLY A 1 218 ? 22.516 47.138 17.050 1.00 12.33 218 GLY A N 1
ATOM 1648 C CA . GLY A 1 218 ? 23.082 47.404 18.366 1.00 12.82 218 GLY A CA 1
ATOM 1649 C C . GLY A 1 218 ? 22.123 48.100 19.318 1.00 13.42 218 GLY A C 1
ATOM 1650 O O . GLY A 1 218 ? 22.381 48.151 20.519 1.00 12.98 218 GLY A O 1
ATOM 1651 N N . LYS A 1 219 ? 21.020 48.631 18.788 1.00 14.41 219 LYS A N 1
ATOM 1652 C CA . LYS A 1 219 ? 20.016 49.323 19.602 1.00 15.47 219 LYS A CA 1
ATOM 1653 C C . LYS A 1 219 ? 18.608 48.793 19.327 1.00 14.64 219 LYS A C 1
ATOM 1654 O O . LYS A 1 219 ? 17.979 48.223 20.219 1.00 14.80 219 LYS A O 1
ATOM 1660 N N . ASP A 1 220 ? 18.120 48.978 18.101 1.00 13.64 220 ASP A N 1
ATOM 1661 C CA . ASP A 1 220 ? 16.804 48.460 17.710 1.00 13.17 220 ASP A CA 1
ATOM 1662 C C . ASP A 1 220 ? 16.820 46.936 17.643 1.00 12.35 220 ASP A C 1
ATOM 1663 O O . ASP A 1 220 ? 15.865 46.279 18.058 1.00 12.37 220 ASP A O 1
ATOM 1668 N N . ILE A 1 221 ? 17.901 46.387 17.096 1.00 11.00 221 ILE A N 1
ATOM 1669 C CA . ILE A 1 221 ? 18.120 44.945 17.073 1.00 10.29 221 ILE A CA 1
ATOM 1670 C C . ILE A 1 221 ? 19.517 44.677 17.629 1.00 9.66 221 ILE A C 1
ATOM 1671 O O . ILE A 1 221 ? 20.517 45.112 17.056 1.00 9.82 221 ILE A O 1
ATOM 1676 N N . LEU A 1 222 ? 19.569 43.987 18.766 1.00 9.25 222 LEU A N 1
ATOM 1677 C CA . LEU A 1 222 ? 20.828 43.625 19.408 1.00 9.06 222 LEU A CA 1
ATOM 1678 C C . LEU A 1 222 ? 21.499 42.515 18.609 1.00 8.81 222 LEU A C 1
ATOM 1679 O O . LEU A 1 222 ? 20.827 41.779 17.886 1.00 8.56 222 LEU A O 1
ATOM 1684 N N . THR A 1 223 ? 22.816 42.392 18.738 1.00 8.58 223 THR A N 1
ATOM 1685 C CA . THR A 1 223 ? 23.544 41.297 18.100 1.00 8.70 223 THR A CA 1
ATOM 1686 C C . THR A 1 223 ? 24.352 40.515 19.124 1.00 8.53 223 THR A C 1
ATOM 1687 O O . THR A 1 223 ? 24.996 41.087 20.006 1.00 8.89 223 THR A O 1
ATOM 1691 N N . GLY A 1 224 ? 24.297 39.192 18.997 1.00 8.16 224 GLY A N 1
ATOM 1692 C CA . GLY A 1 224 ? 25.136 38.284 19.770 1.00 8.00 224 GLY A CA 1
ATOM 1693 C C . GLY A 1 224 ? 25.666 37.236 18.814 1.00 7.74 224 GLY A C 1
ATOM 1694 O O . GLY A 1 224 ? 24.898 36.649 18.061 1.00 7.82 224 GLY A O 1
ATOM 1695 N N . SER A 1 225 ? 26.975 37.018 18.819 1.00 7.69 225 SER A N 1
ATOM 1696 C CA . SER A 1 225 ? 27.593 36.109 17.861 1.00 7.65 225 SER A CA 1
ATOM 1697 C C . SER A 1 225 ? 28.890 35.536 18.417 1.00 7.41 225 SER A C 1
ATOM 1698 O O . SER A 1 225 ? 29.266 35.827 19.548 1.00 7.46 225 SER A O 1
ATOM 1701 N N . ILE A 1 226 ? 29.547 34.687 17.633 1.00 7.49 226 ILE A N 1
ATOM 1702 C CA . ILE A 1 226 ? 30.714 33.957 18.105 1.00 7.66 226 ILE A CA 1
ATOM 1703 C C . ILE A 1 226 ? 31.837 34.008 17.077 1.00 7.33 226 ILE A C 1
ATOM 1704 O O . ILE A 1 226 ? 31.589 33.880 15.882 1.00 7.74 226 ILE A O 1
ATOM 1709 N N . ASP A 1 227 ? 33.053 34.234 17.582 1.00 7.26 227 ASP A N 1
ATOM 1710 C CA . ASP A 1 227 ? 34.349 34.031 16.891 1.00 7.35 227 ASP A CA 1
ATOM 1711 C C . ASP A 1 227 ? 35.371 35.058 17.363 1.00 7.54 227 ASP A C 1
ATOM 1712 O O . ASP A 1 227 ? 36.527 34.721 17.598 1.00 7.55 227 ASP A O 1
ATOM 1717 N N . GLY A 1 228 ? 34.943 36.312 17.482 1.00 7.79 228 GLY A N 1
ATOM 1718 C CA . GLY A 1 228 ? 35.855 37.406 17.784 1.00 8.22 228 GLY A CA 1
ATOM 1719 C C . GLY A 1 228 ? 36.731 37.757 16.599 1.00 8.47 228 GLY A C 1
ATOM 1720 O O . GLY A 1 228 ? 37.939 37.92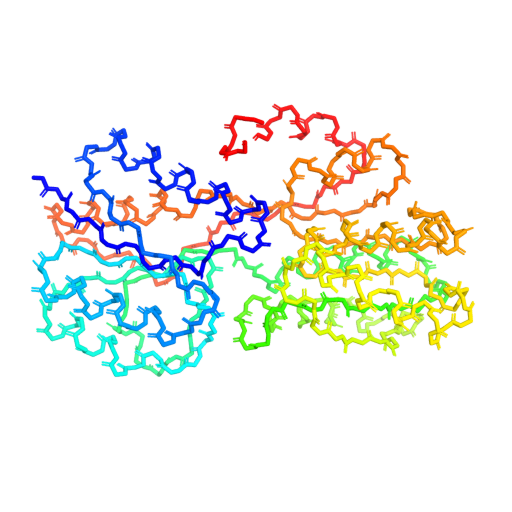9 16.752 1.00 9.32 228 GLY A O 1
ATOM 1721 N N . VAL A 1 229 ? 36.134 37.867 15.414 1.00 8.52 229 VAL A N 1
ATOM 1722 C CA . VAL A 1 229 ? 36.875 38.335 14.244 1.00 8.84 229 VAL A CA 1
ATOM 1723 C C . VAL A 1 229 ? 37.049 39.852 14.358 1.00 9.06 229 VAL A C 1
ATOM 1724 O O . VAL A 1 229 ? 36.229 40.525 14.993 1.00 9.15 229 VAL A O 1
ATOM 1728 N N . PRO A 1 230 ? 38.127 40.396 13.764 1.00 9.33 230 PRO A N 1
ATOM 1729 C CA . PRO A 1 230 ? 38.364 41.841 13.847 1.00 9.50 230 PRO A CA 1
ATOM 1730 C C . PRO A 1 230 ? 37.133 42.695 13.547 1.00 9.62 230 PRO A C 1
ATOM 1731 O O . PRO A 1 230 ? 36.881 43.675 14.253 1.00 9.50 230 PRO A O 1
ATOM 1735 N N . ASP A 1 231 ? 36.368 42.321 12.528 1.00 9.80 231 ASP A N 1
ATOM 1736 C CA . ASP A 1 231 ? 35.233 43.136 12.095 1.00 10.14 231 ASP A CA 1
ATOM 1737 C C . ASP A 1 231 ? 34.084 43.200 13.101 1.00 9.64 231 ASP A C 1
ATOM 1738 O O . ASP A 1 231 ? 33.308 44.152 13.065 1.00 9.51 231 ASP A O 1
ATOM 1743 N N . ILE A 1 232 ? 33.960 42.226 14.003 1.00 9.35 232 ILE A N 1
ATOM 1744 C CA . ILE A 1 232 ? 32.939 42.351 15.047 1.00 9.12 232 ILE A CA 1
ATOM 1745 C C . ILE A 1 232 ? 33.347 43.411 16.073 1.00 9.20 232 ILE A C 1
ATOM 1746 O O . ILE A 1 232 ? 32.496 44.133 16.582 1.00 8.94 232 ILE A O 1
ATOM 1751 N N . TYR A 1 233 ? 34.639 43.513 16.368 1.00 9.46 233 TYR A N 1
ATOM 1752 C CA . TYR A 1 233 ? 35.107 44.550 17.293 1.00 9.95 233 TYR A CA 1
ATOM 1753 C C . TYR A 1 233 ? 35.014 45.934 16.662 1.00 10.05 233 TYR A C 1
ATOM 1754 O O . TYR A 1 233 ? 34.700 46.910 17.346 1.00 9.86 233 TYR A O 1
ATOM 1763 N N . LYS A 1 234 ? 35.262 46.017 15.358 1.00 10.18 234 LYS A N 1
ATOM 1764 C CA . LYS A 1 234 ? 35.041 47.260 14.618 1.00 10.84 234 LYS A CA 1
ATOM 1765 C C . LYS A 1 234 ? 33.570 47.666 14.680 1.00 10.31 234 LYS A C 1
ATOM 1766 O O . LYS A 1 234 ? 33.254 48.840 14.875 1.00 10.37 234 LYS A O 1
ATOM 1772 N N . ALA A 1 235 ? 32.672 46.694 14.534 1.00 9.87 235 ALA A N 1
ATOM 1773 C CA . ALA A 1 235 ? 31.241 46.954 14.646 1.00 9.68 235 ALA A CA 1
ATOM 1774 C C . ALA A 1 235 ? 30.876 47.442 16.047 1.00 9.56 235 ALA A C 1
ATOM 1775 O O . ALA A 1 235 ? 30.100 48.386 16.194 1.00 9.47 235 ALA A O 1
ATOM 1777 N N . MET A 1 236 ? 31.445 46.811 17.072 1.00 9.40 236 MET A N 1
ATOM 1778 C CA . MET A 1 236 ? 31.217 47.242 18.453 1.00 9.61 236 MET A CA 1
ATOM 1779 C C . MET A 1 236 ? 31.659 48.686 18.676 1.00 9.78 236 MET A C 1
ATOM 1780 O O . MET A 1 236 ? 30.961 49.460 19.331 1.00 9.65 236 MET A O 1
ATOM 1785 N N . MET A 1 237 ? 32.819 49.042 18.135 1.00 9.88 237 MET A N 1
ATOM 1786 C CA . MET A 1 237 ? 33.345 50.400 18.286 1.00 10.55 237 MET A CA 1
ATOM 1787 C C . MET A 1 237 ? 32.459 51.448 17.601 1.00 10.22 237 MET A C 1
ATOM 1788 O O . MET A 1 237 ? 32.412 52.598 18.040 1.00 9.81 237 MET A O 1
ATOM 1793 N N . ASP A 1 238 ? 31.751 51.045 16.546 1.00 10.30 238 ASP A N 1
ATOM 1794 C CA . ASP A 1 238 ? 30.774 51.910 15.875 1.00 10.72 238 ASP A CA 1
ATOM 1795 C C . ASP A 1 238 ? 29.377 51.843 16.498 1.00 10.61 238 ASP A C 1
ATOM 1796 O O . ASP A 1 238 ? 28.450 52.492 16.008 1.00 10.78 238 ASP A O 1
ATOM 1801 N N . GLY A 1 239 ? 29.223 51.061 17.565 1.00 10.61 239 GLY A N 1
ATOM 1802 C CA . GLY A 1 239 ? 27.949 50.954 18.276 1.00 10.71 239 GLY A CA 1
ATOM 1803 C C . GLY A 1 239 ? 26.930 50.035 17.623 1.00 10.92 239 GLY A C 1
ATOM 1804 O O . GLY A 1 239 ? 25.748 50.082 17.966 1.00 11.22 239 GLY A O 1
ATOM 1805 N N . GLU A 1 240 ? 27.382 49.183 16.705 1.00 11.00 240 GLU A N 1
ATOM 1806 C CA . GLU A 1 240 ? 26.471 48.397 15.871 1.00 11.38 240 GLU A CA 1
ATOM 1807 C C . GLU A 1 240 ? 26.433 46.898 16.192 1.00 10.61 240 GLU A C 1
ATOM 1808 O O . GLU A 1 240 ? 25.649 46.167 15.590 1.00 10.95 240 GLU A O 1
ATOM 1814 N N . ALA A 1 241 ? 27.258 46.458 17.143 1.00 9.89 241 ALA A N 1
ATOM 1815 C CA . ALA A 1 241 ? 27.241 45.072 17.626 1.00 9.37 241 ALA A CA 1
ATOM 1816 C C . ALA A 1 241 ? 27.380 45.063 19.146 1.00 9.27 241 ALA A C 1
ATOM 1817 O O . ALA A 1 241 ? 28.018 45.946 19.715 1.00 9.18 241 ALA A O 1
ATOM 1819 N N . ASN A 1 242 ? 26.798 44.064 19.809 1.00 8.85 242 ASN A N 1
ATOM 1820 C CA . ASN A 1 242 ? 26.733 44.067 21.278 1.00 8.96 242 ASN A CA 1
ATOM 1821 C C . ASN A 1 242 ? 27.588 43.048 22.011 1.00 9.01 242 ASN A C 1
ATOM 1822 O O . ASN A 1 242 ? 28.143 43.361 23.057 1.00 10.20 242 ASN A O 1
ATOM 1827 N N . ALA A 1 243 ? 27.669 41.824 21.498 1.00 8.70 243 ALA A N 1
ATOM 1828 C CA . ALA A 1 243 ? 28.322 40.745 22.238 1.00 8.46 243 ALA A CA 1
ATOM 1829 C C . ALA A 1 243 ? 28.931 39.715 21.299 1.00 8.48 243 ALA A C 1
ATOM 1830 O O . ALA A 1 243 ? 28.303 39.313 20.322 1.00 8.30 243 ALA A O 1
ATOM 1832 N N . SER A 1 244 ? 30.158 39.298 21.596 1.00 8.29 244 SER A N 1
ATOM 1833 C CA . SER A 1 244 ? 30.796 38.220 20.844 1.00 8.64 244 SER A CA 1
ATOM 1834 C C . SER A 1 244 ? 31.689 37.371 21.733 1.00 8.97 244 SER A C 1
ATOM 1835 O O . SER A 1 244 ? 32.388 37.886 22.601 1.00 10.27 244 SER A O 1
ATOM 1838 N N . VAL A 1 245 ? 31.685 36.066 21.483 1.00 8.85 245 VAL A N 1
ATOM 1839 C CA . VAL A 1 245 ? 32.541 35.133 22.200 1.00 8.70 245 VAL A CA 1
ATOM 1840 C C . VAL A 1 245 ? 33.773 34.831 21.355 1.00 8.87 245 VAL A C 1
ATOM 1841 O O . VAL A 1 245 ? 33.656 34.416 20.203 1.00 8.80 245 VAL A O 1
ATOM 1845 N N . GLU A 1 246 ? 34.952 35.033 21.934 1.00 9.12 246 GLU A N 1
ATOM 1846 C CA . GLU A 1 246 ? 36.204 34.769 21.236 1.00 10.07 246 GLU A CA 1
ATOM 1847 C C . GLU A 1 246 ? 36.438 33.275 21.037 1.00 9.29 246 GLU A C 1
ATOM 1848 O O . GLU A 1 246 ? 36.241 32.483 21.957 1.00 9.11 246 GLU A O 1
ATOM 1854 N N . LEU A 1 247 ? 36.884 32.919 19.835 1.00 8.92 247 LEU A N 1
ATOM 1855 C CA . LEU A 1 247 ? 37.319 31.569 19.499 1.00 8.77 247 LEU A CA 1
ATOM 1856 C C . LEU A 1 247 ? 38.728 31.668 18.936 1.00 8.84 247 LEU A C 1
ATOM 1857 O O . LEU A 1 247 ? 38.946 32.350 17.937 1.00 8.54 247 LEU A O 1
ATOM 1862 N N . THR A 1 248 ? 39.691 30.995 19.559 1.00 9.21 248 THR A N 1
ATOM 1863 C CA . THR A 1 248 ? 41.062 31.062 19.057 1.00 9.62 248 THR A CA 1
ATOM 1864 C C . THR A 1 248 ? 41.150 30.487 17.644 1.00 9.50 248 THR A C 1
ATOM 1865 O O . THR A 1 248 ? 40.609 29.418 17.379 1.00 9.48 248 THR A O 1
ATOM 1869 N N . PRO A 1 249 ? 41.798 31.213 16.714 1.00 9.50 249 PRO A N 1
ATOM 1870 C CA . PRO A 1 249 ? 42.105 30.596 15.427 1.00 9.58 249 PRO A CA 1
ATOM 1871 C C . PRO A 1 249 ? 43.179 29.510 15.511 1.00 9.35 249 PRO A C 1
ATOM 1872 O O . PRO A 1 249 ? 43.334 28.746 14.563 1.00 9.40 249 PRO A O 1
ATOM 1876 N N . ASN A 1 250 ? 43.908 29.439 16.624 1.00 9.43 250 ASN A N 1
ATOM 1877 C CA . ASN A 1 250 ? 44.997 28.477 16.759 1.00 9.53 250 ASN A CA 1
ATOM 1878 C C . ASN A 1 250 ? 44.510 27.103 17.215 1.00 9.45 250 ASN A C 1
ATOM 1879 O O . ASN A 1 250 ? 44.761 26.662 18.341 1.00 9.39 250 ASN A O 1
ATOM 1884 N N . MET A 1 251 ? 43.816 26.433 16.307 1.00 9.35 251 MET A N 1
ATOM 1885 C CA . MET A 1 251 ? 43.397 25.054 16.504 1.00 9.51 251 MET A CA 1
ATOM 1886 C C . MET A 1 251 ? 44.505 24.093 16.092 1.00 9.51 251 MET A C 1
ATOM 1887 O O . MET A 1 251 ? 44.629 23.011 16.660 1.00 9.49 251 MET A O 1
ATOM 1892 N N . ALA A 1 252 ? 45.316 24.497 15.117 1.00 9.59 252 ALA A N 1
ATOM 1893 C CA . ALA A 1 252 ? 46.384 23.637 14.604 1.00 9.81 252 ALA A CA 1
ATOM 1894 C C . ALA A 1 252 ? 47.530 23.460 15.600 1.00 9.92 252 ALA A C 1
ATOM 1895 O O . ALA A 1 252 ? 48.118 22.379 15.680 1.00 10.05 252 ALA A O 1
ATOM 1897 N N . GLY A 1 253 ? 47.847 24.510 16.355 1.00 10.15 253 GLY A N 1
ATOM 1898 C CA . GLY A 1 253 ? 48.936 24.460 17.330 1.00 10.23 253 GLY A CA 1
ATOM 1899 C C . GLY A 1 253 ? 48.848 23.287 18.291 1.00 10.34 253 GLY A C 1
ATOM 1900 O O . GLY A 1 253 ? 49.768 22.468 18.362 1.00 10.53 253 GLY A O 1
ATOM 1901 N N . PRO A 1 254 ? 47.750 23.201 19.061 1.00 10.39 254 PRO A N 1
ATOM 1902 C CA . PRO A 1 254 ? 47.560 22.050 19.949 1.00 10.45 254 PRO A CA 1
ATOM 1903 C C . PRO A 1 254 ? 47.565 20.690 19.234 1.00 10.31 254 PRO A C 1
ATOM 1904 O O . PRO A 1 254 ? 48.001 19.697 19.817 1.00 10.47 254 PRO A O 1
ATOM 1908 N N . ALA A 1 255 ? 47.099 20.640 17.988 1.00 9.96 255 ALA A N 1
ATOM 1909 C CA . ALA A 1 255 ? 47.152 19.400 17.211 1.00 10.02 255 ALA A CA 1
ATOM 1910 C C . ALA A 1 255 ? 48.594 19.032 16.869 1.00 9.98 255 ALA A C 1
ATOM 1911 O O . ALA A 1 255 ? 48.990 17.873 17.008 1.00 9.99 255 ALA A O 1
ATOM 1913 N N . PHE A 1 256 ? 49.380 20.018 16.438 1.00 9.84 256 PHE A N 1
ATOM 1914 C CA . PHE A 1 256 ? 50.810 19.800 16.196 1.00 9.82 256 PHE A CA 1
ATOM 1915 C C . PHE A 1 256 ? 51.537 19.389 17.479 1.00 10.25 256 PHE A C 1
ATOM 1916 O O . PHE A 1 256 ? 52.398 18.514 17.441 1.00 10.15 256 PHE A O 1
ATOM 1924 N N . ASP A 1 257 ? 51.198 20.020 18.604 1.00 10.65 257 ASP A N 1
ATOM 1925 C CA . ASP A 1 257 ? 51.782 19.650 19.902 1.00 11.39 257 ASP A CA 1
ATOM 1926 C C . ASP A 1 257 ? 51.563 18.167 20.190 1.00 11.64 257 ASP A C 1
ATOM 1927 O O . ASP A 1 257 ? 52.498 17.448 20.542 1.00 12.05 257 ASP A O 1
ATOM 1932 N N . ALA A 1 258 ? 50.318 17.724 20.042 1.00 11.83 258 ALA A N 1
ATOM 1933 C CA . ALA A 1 258 ? 49.949 16.329 20.283 1.00 12.02 258 ALA A CA 1
ATOM 1934 C C . ALA A 1 258 ? 50.641 15.385 19.303 1.00 12.11 258 ALA A C 1
ATOM 1935 O O . ALA A 1 258 ? 51.119 14.318 19.694 1.00 12.33 258 ALA A O 1
ATOM 1937 N N . LEU A 1 259 ? 50.697 15.780 18.033 1.00 12.05 259 LEU A N 1
ATOM 1938 C CA . LEU A 1 259 ? 51.352 14.974 17.001 1.00 12.33 259 LEU A CA 1
ATOM 1939 C C . LEU A 1 259 ? 52.837 14.780 17.295 1.00 13.16 259 LEU A C 1
ATOM 1940 O O . LEU A 1 259 ? 53.343 13.661 17.226 1.00 13.00 259 LEU A O 1
ATOM 1945 N N . GLU A 1 260 ? 53.529 15.872 17.611 1.00 14.27 260 GLU A N 1
ATOM 1946 C CA . GLU A 1 260 ? 54.963 15.819 17.909 1.00 15.46 260 GLU A CA 1
ATOM 1947 C C . GLU A 1 260 ? 55.261 14.896 19.085 1.00 16.04 260 GLU A C 1
ATOM 1948 O O . GLU A 1 260 ? 56.202 14.106 19.029 1.00 16.10 260 GLU A O 1
ATOM 1954 N N . LYS A 1 261 ? 54.462 15.006 20.144 1.00 16.80 261 LYS A N 1
ATOM 1955 C CA . LYS A 1 261 ? 54.616 14.147 21.320 1.00 17.63 261 LYS A CA 1
ATOM 1956 C C . LYS A 1 261 ? 54.376 12.682 20.968 1.00 18.39 261 LYS A C 1
ATOM 1957 O O . LYS A 1 261 ? 55.114 11.803 21.410 1.00 18.48 261 LYS A O 1
ATOM 1961 N N . TYR A 1 262 ? 53.347 12.430 20.165 1.00 19.47 262 TYR A N 1
ATOM 1962 C CA . TYR A 1 262 ? 53.006 11.074 19.743 1.00 20.56 262 TYR A CA 1
ATOM 1963 C C . TYR A 1 262 ? 54.104 10.446 18.883 1.00 22.20 262 TYR A C 1
ATOM 1964 O O . TYR A 1 262 ? 54.493 9.301 19.111 1.00 22.20 262 TYR A O 1
ATOM 1973 N N . LYS A 1 263 ? 54.605 11.193 17.902 1.00 24.19 263 LYS A N 1
ATOM 1974 C CA . LYS A 1 263 ? 55.663 10.691 17.021 1.00 25.88 263 LYS A CA 1
ATOM 1975 C C . LYS A 1 263 ? 56.992 10.490 17.758 1.00 27.14 263 LYS A C 1
ATOM 1976 O O . LYS A 1 263 ? 57.791 9.633 17.375 1.00 27.20 263 LYS A O 1
ATOM 1982 N N . LYS A 1 264 ? 57.218 11.272 18.812 1.00 28.32 264 LYS A N 1
ATOM 1983 C CA . LYS A 1 264 ? 58.463 11.201 19.579 1.00 29.37 264 LYS A CA 1
ATOM 1984 C C . LYS A 1 264 ? 58.552 9.943 20.447 1.00 27.98 264 LYS A C 1
ATOM 1985 O O . LYS A 1 264 ? 59.620 9.332 20.536 1.00 28.03 264 LYS A O 1
ATOM 1991 N N . ASP A 1 265 ? 57.447 9.562 21.089 1.00 26.48 265 ASP A N 1
ATOM 1992 C CA . ASP A 1 265 ? 57.453 8.396 21.988 1.00 25.26 265 ASP A CA 1
ATOM 1993 C C . ASP A 1 265 ? 56.104 7.674 22.179 1.00 24.99 265 ASP A C 1
ATOM 1994 O O . ASP A 1 265 ? 55.952 6.886 23.116 1.00 24.93 265 ASP A O 1
ATOM 1999 N N . GLY A 1 266 ? 55.138 7.928 21.299 1.00 24.76 266 GLY A N 1
ATOM 2000 C CA . GLY A 1 266 ? 53.844 7.248 21.355 1.00 24.69 266 GLY A CA 1
ATOM 2001 C C . GLY A 1 266 ? 52.873 7.752 22.411 1.00 24.49 266 GLY A C 1
ATOM 2002 O O . GLY A 1 266 ? 51.890 7.075 22.715 1.00 24.49 266 GLY A O 1
ATOM 2003 N N . THR A 1 267 ? 53.134 8.934 22.968 1.00 24.20 267 THR A N 1
ATOM 2004 C CA . THR A 1 267 ? 52.225 9.539 23.942 1.00 23.88 267 THR A CA 1
ATOM 2005 C C . THR A 1 267 ? 50.914 9.916 23.257 1.00 23.15 267 THR A C 1
ATOM 2006 O O . THR A 1 267 ? 50.907 10.723 22.329 1.00 22.95 267 THR A O 1
ATOM 2010 N N . MET A 1 268 ? 49.815 9.320 23.712 1.00 22.17 268 MET A N 1
ATOM 2011 C CA . MET A 1 268 ? 48.495 9.613 23.159 1.00 21.44 268 MET A CA 1
ATOM 2012 C C . MET A 1 268 ? 47.914 10.849 23.840 1.00 19.89 268 MET A C 1
ATOM 2013 O O . MET A 1 268 ? 48.053 11.012 25.054 1.00 19.83 268 MET A O 1
ATOM 2018 N N . PRO A 1 269 ? 47.259 11.729 23.063 1.00 18.09 269 PRO A N 1
ATOM 2019 C CA . PRO A 1 269 ? 46.619 12.890 23.666 1.00 17.10 269 PRO A CA 1
ATOM 2020 C C . PRO A 1 269 ? 45.301 12.518 24.333 1.00 16.26 269 PRO A C 1
ATOM 2021 O O . PRO A 1 269 ? 44.783 11.419 24.120 1.00 16.04 269 PRO A O 1
ATOM 2025 N N . GLU A 1 270 ? 44.764 13.434 25.131 1.00 15.43 270 GLU A N 1
ATOM 2026 C CA . GLU A 1 270 ? 43.404 13.293 25.634 1.00 14.90 270 GLU A CA 1
ATOM 2027 C C . GLU A 1 270 ? 42.463 13.364 24.434 1.00 13.79 270 GLU A C 1
ATOM 2028 O O . GLU A 1 270 ? 42.785 13.995 23.425 1.00 13.24 270 GLU A O 1
ATOM 2034 N N . LYS A 1 271 ? 41.310 12.713 24.538 1.00 12.69 271 LYS A N 1
ATOM 2035 C CA . LYS A 1 271 ? 40.385 12.603 23.410 1.00 11.93 271 LYS A CA 1
ATOM 2036 C C . LYS A 1 271 ? 39.754 13.948 23.038 1.00 11.17 271 LYS A C 1
ATOM 2037 O O . LYS A 1 271 ? 39.399 14.162 21.883 1.00 10.60 271 LYS A O 1
ATOM 2043 N N . LEU A 1 272 ? 39.609 14.831 24.023 1.00 10.47 272 LEU A N 1
ATOM 2044 C CA . LEU A 1 272 ? 39.056 16.165 23.812 1.00 10.31 272 LEU A CA 1
ATOM 2045 C C . LEU A 1 272 ? 40.049 17.202 24.320 1.00 10.13 272 LEU A C 1
ATOM 2046 O O . LEU A 1 272 ? 40.422 17.191 25.492 1.00 10.39 272 LEU A O 1
ATOM 2051 N N . THR A 1 273 ? 40.476 18.085 23.421 1.00 9.78 273 THR A N 1
ATOM 2052 C CA . THR A 1 273 ? 41.413 19.153 23.743 1.00 9.89 273 THR A CA 1
ATOM 2053 C C . THR A 1 273 ? 40.679 20.487 23.624 1.00 9.86 273 THR A C 1
ATOM 2054 O O . THR A 1 273 ? 40.482 21.001 22.526 1.00 9.85 273 THR A O 1
ATOM 2058 N N . LEU A 1 274 ? 40.256 21.033 24.760 1.00 10.04 274 LEU A N 1
ATOM 2059 C CA . LEU A 1 274 ? 39.429 22.240 24.766 1.00 10.65 274 LEU A CA 1
ATOM 2060 C C . LEU A 1 274 ? 40.246 23.524 24.715 1.00 10.84 274 LEU A C 1
ATOM 2061 O O . LEU A 1 274 ? 41.284 23.640 25.365 1.00 11.12 274 LEU A O 1
ATOM 2066 N N . THR A 1 275 ? 39.757 24.481 23.933 1.00 11.03 275 THR A N 1
ATOM 2067 C CA . THR A 1 275 ? 40.291 25.842 23.928 1.00 11.38 275 THR A CA 1
ATOM 2068 C C . THR A 1 275 ? 39.390 26.725 24.794 1.00 12.04 275 THR A C 1
ATOM 2069 O O . THR A 1 275 ? 38.268 26.337 25.126 1.00 12.00 275 THR A O 1
ATOM 2073 N N . LYS A 1 276 ? 39.886 27.907 25.157 1.00 12.92 276 LYS A N 1
ATOM 2074 C CA . LYS A 1 276 ? 39.194 28.803 26.088 1.00 13.40 276 LYS A CA 1
ATOM 2075 C C . LYS A 1 276 ? 38.199 29.725 25.381 1.00 12.78 276 LYS A C 1
ATOM 2076 O O . LYS A 1 276 ? 38.513 30.300 24.340 1.00 12.71 276 LYS A O 1
ATOM 2082 N N . SER A 1 277 ? 37.013 29.872 25.974 1.00 12.37 277 SER A N 1
ATOM 2083 C CA . SER A 1 277 ? 35.975 30.779 25.471 1.00 12.19 277 SER A CA 1
ATOM 2084 C C . SER A 1 277 ? 35.780 31.956 26.420 1.00 12.29 277 SER A C 1
ATOM 2085 O O . SER A 1 277 ? 35.655 31.764 27.628 1.00 12.65 277 SER A O 1
ATOM 2088 N N . THR A 1 278 ? 35.734 33.167 25.865 1.00 12.15 278 THR A N 1
ATOM 2089 C CA . THR A 1 278 ? 35.551 34.385 26.654 1.00 12.24 278 THR A CA 1
ATOM 2090 C C . THR A 1 278 ? 34.569 35.324 25.964 1.00 11.63 278 THR A C 1
ATOM 2091 O O . THR A 1 278 ? 34.702 35.593 24.772 1.00 11.30 278 THR A O 1
ATOM 2095 N N . LEU A 1 279 ? 33.591 35.815 26.723 1.00 11.12 279 LEU A N 1
ATOM 2096 C CA . LEU A 1 279 ? 32.645 36.816 26.229 1.00 10.96 279 LEU A CA 1
ATOM 2097 C C . LEU A 1 279 ? 33.297 38.194 26.205 1.00 10.89 279 LEU A C 1
ATOM 2098 O O . LEU A 1 279 ? 33.906 38.615 27.192 1.00 10.87 279 LEU A O 1
ATOM 2103 N N . TYR A 1 280 ? 33.155 38.890 25.082 1.00 10.73 280 TYR A N 1
ATOM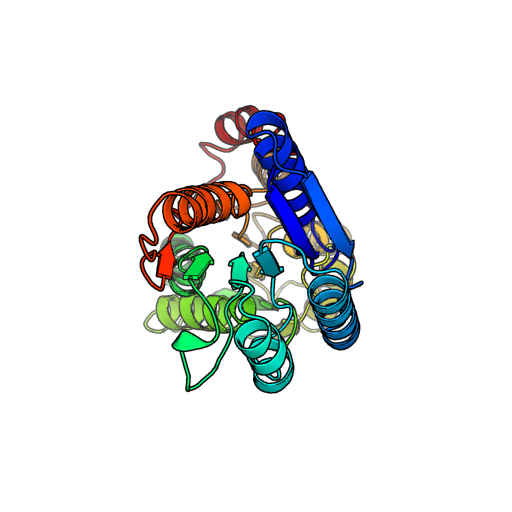 2104 C CA . TYR A 1 280 ? 33.639 40.257 24.944 1.00 10.99 280 TYR A CA 1
ATOM 2105 C C . TYR A 1 280 ? 32.508 41.190 24.537 1.00 10.76 280 TYR A C 1
ATOM 2106 O O . TYR A 1 280 ? 31.679 40.857 23.687 1.00 10.04 280 TYR A O 1
ATOM 2115 N N . LEU A 1 281 ? 32.492 42.360 25.170 1.00 10.77 281 LEU A N 1
ATOM 2116 C CA . LEU A 1 281 ? 31.486 43.391 24.944 1.00 10.98 281 LEU A CA 1
ATOM 2117 C C . LEU A 1 281 ? 32.200 44.660 24.463 1.00 10.91 281 LEU A C 1
ATOM 2118 O O . LEU A 1 281 ? 33.427 44.705 24.471 1.00 10.66 281 LEU A O 1
ATOM 2123 N N . PRO A 1 282 ? 31.443 45.683 24.018 1.00 11.38 282 PRO A N 1
ATOM 2124 C CA . PRO A 1 282 ? 32.070 46.877 23.434 1.00 11.91 282 PRO A CA 1
ATOM 2125 C C . PRO A 1 282 ? 33.111 47.592 24.302 1.00 13.07 282 PRO A C 1
ATOM 2126 O O . PRO A 1 282 ? 34.007 48.231 23.755 1.00 12.90 282 PRO A O 1
ATOM 2130 N N . ASP A 1 283 ? 33.010 47.475 25.624 1.00 14.54 283 ASP A N 1
ATOM 2131 C CA . ASP A 1 283 ? 33.962 48.134 26.528 1.00 16.30 283 ASP A CA 1
ATOM 2132 C C . ASP A 1 283 ? 35.408 47.640 26.374 1.00 16.73 283 ASP A C 1
ATOM 2133 O O . ASP A 1 283 ? 36.339 48.334 26.779 1.00 17.04 283 ASP A O 1
ATOM 2138 N N . THR A 1 284 ? 35.593 46.455 25.792 1.00 17.37 284 THR A N 1
ATOM 2139 C CA . THR A 1 284 ? 36.930 45.905 25.543 1.00 17.82 284 THR A CA 1
ATOM 2140 C C . THR A 1 284 ? 37.250 45.751 24.051 1.00 17.95 284 THR A C 1
ATOM 2141 O O . THR A 1 284 ? 38.276 45.169 23.696 1.00 18.01 284 THR A O 1
ATOM 2145 N N . ALA A 1 285 ? 36.385 46.278 23.184 1.00 17.93 285 ALA A N 1
ATOM 2146 C CA . ALA A 1 285 ? 36.491 46.054 21.735 1.00 18.01 285 ALA A CA 1
ATOM 2147 C C . ALA A 1 285 ? 37.792 46.578 21.136 1.00 18.19 285 ALA A C 1
ATOM 2148 O O . ALA A 1 285 ? 38.434 45.892 20.338 1.00 18.06 285 ALA A O 1
ATOM 2150 N N . LYS A 1 286 ? 38.177 47.792 21.519 1.00 18.57 286 LYS A N 1
ATOM 2151 C CA . LYS A 1 286 ? 39.405 48.403 21.009 1.00 19.00 286 LYS A CA 1
ATOM 2152 C C . LYS A 1 286 ? 40.634 47.572 21.380 1.00 19.09 286 LYS A C 1
ATOM 2153 O O . LYS A 1 286 ? 41.496 47.322 20.535 1.00 19.02 286 LYS A O 1
ATOM 2159 N N . GLU A 1 287 ? 40.700 47.146 22.640 1.00 19.45 287 GLU A N 1
ATOM 2160 C CA . GLU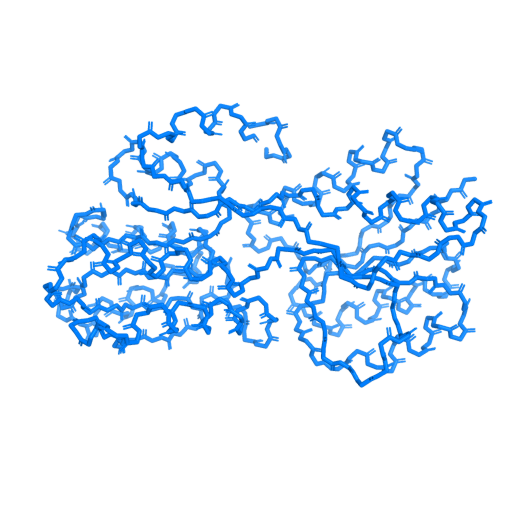 A 1 287 ? 41.813 46.328 23.132 1.00 19.93 287 GLU A C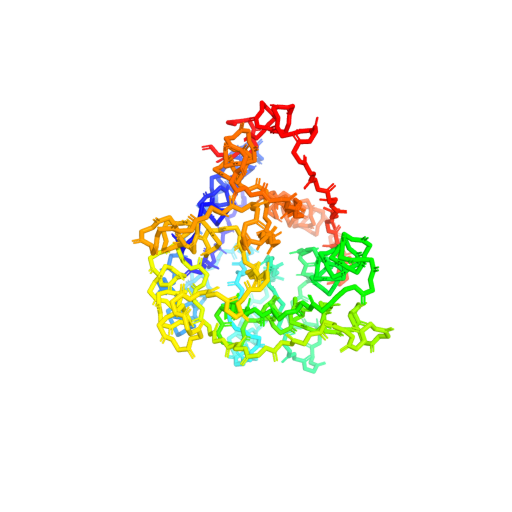A 1
ATOM 2161 C C . GLU A 1 287 ? 41.891 44.981 22.416 1.00 20.57 287 GLU A C 1
ATOM 2162 O O . GLU A 1 287 ? 42.978 44.529 22.060 1.00 20.34 287 GLU A O 1
ATOM 2165 N N . GLU A 1 288 ? 40.741 44.344 22.211 1.00 21.59 288 GLU A N 1
ATOM 2166 C CA . GLU A 1 288 ? 40.696 43.053 21.523 1.00 22.74 288 GLU A CA 1
ATOM 2167 C C . GLU A 1 288 ? 41.053 43.181 20.046 1.00 24.57 288 GLU A C 1
ATOM 2168 O O . GLU A 1 288 ? 41.765 42.333 19.507 1.00 24.36 288 GLU A O 1
ATOM 2174 N N . LEU A 1 289 ? 40.569 44.242 19.402 1.00 27.33 289 LEU A N 1
ATOM 2175 C CA . LEU A 1 289 ? 40.898 44.523 18.002 1.00 29.76 289 LEU A CA 1
ATOM 2176 C C . LEU A 1 289 ? 42.407 44.676 17.797 1.00 34.03 289 LEU A C 1
ATOM 2177 O O . LEU A 1 289 ? 42.946 44.229 16.784 1.00 33.96 289 LEU A O 1
ATOM 2182 N N . GLU A 1 290 ? 43.076 45.309 18.759 1.00 39.49 290 GLU A N 1
ATOM 2183 C CA . GLU A 1 290 ? 44.529 45.477 18.720 1.00 44.26 290 GLU A CA 1
ATOM 2184 C C . GLU A 1 290 ? 45.265 44.144 18.873 1.00 49.17 290 GLU A C 1
ATOM 2185 O O . GLU A 1 290 ? 46.330 43.949 18.284 1.00 49.44 290 GLU A O 1
ATOM 2187 N N . LYS A 1 291 ? 44.697 43.236 19.665 1.00 55.18 291 LYS A N 1
ATOM 2188 C CA . LYS A 1 291 ? 45.277 41.906 19.860 1.00 60.05 291 LYS A CA 1
ATOM 2189 C C . LYS A 1 291 ? 45.096 41.019 18.629 1.00 63.70 291 LYS A C 1
ATOM 2190 O O . LYS A 1 291 ? 46.026 40.316 18.237 1.00 64.04 291 LYS A O 1
ATOM 2196 N N . LYS A 1 292 ? 43.903 41.061 18.033 1.00 67.82 292 LYS A N 1
ATOM 2197 C CA . LYS A 1 292 ? 43.562 40.239 16.861 1.00 70.78 292 LYS A CA 1
ATOM 2198 C C . LYS A 1 292 ? 44.779 39.903 16.016 1.00 71.10 292 LYS A C 1
ATOM 2199 O O . LYS A 1 292 ? 44.670 39.302 14.946 1.00 71.41 292 LYS A O 1
ATOM 2205 N N . LYS A 1 293 ? 45.419 41.758 14.092 1.00 23.62 293 LYS A N 1
ATOM 2206 C CA . LYS A 1 293 ? 46.400 41.391 13.033 1.00 23.58 293 LYS A CA 1
ATOM 2207 C C . LYS A 1 293 ? 47.490 40.433 13.527 1.00 23.58 293 LYS A C 1
ATOM 2208 O O . LYS A 1 293 ? 48.213 39.857 12.714 1.00 23.83 293 LYS A O 1
ATOM 2210 N N . ASN A 1 294 ? 47.608 40.271 14.846 1.00 23.52 294 ASN A N 1
ATOM 2211 C CA . ASN A 1 294 ? 48.646 39.424 15.449 1.00 23.47 294 ASN A CA 1
ATOM 2212 C C . ASN A 1 294 ? 48.176 38.028 15.898 1.00 23.41 294 ASN A C 1
ATOM 2213 O O . ASN A 1 294 ? 48.924 37.316 16.573 1.00 23.54 294 ASN A O 1
ATOM 2218 N N . MET A 1 295 ? 46.957 37.636 15.526 0.50 23.05 295 MET A N 1
ATOM 2219 C CA . MET A 1 295 ? 46.404 36.326 15.904 0.50 22.86 295 MET A CA 1
ATOM 2220 C C . MET A 1 295 ? 46.043 35.479 14.678 0.50 22.05 295 MET A C 1
ATOM 2221 O O . MET A 1 295 ? 45.314 34.492 14.795 0.50 21.98 295 MET A O 1
ATOM 2226 N N . GLY A 1 296 ? 46.562 35.858 13.512 1.00 21.17 296 GLY A N 1
ATOM 2227 C CA . GLY A 1 296 ? 46.288 35.146 12.263 1.00 20.35 296 GLY A CA 1
ATOM 2228 C C . GLY A 1 296 ? 45.424 35.919 11.284 1.00 19.50 296 GLY A C 1
ATOM 2229 O O . GLY A 1 296 ? 45.280 35.512 10.130 1.00 19.50 296 GLY A O 1
ATOM 2230 N N . TYR A 1 297 ? 44.846 37.032 11.737 1.00 18.46 297 TYR A N 1
ATOM 2231 C CA . TYR A 1 297 ? 43.995 37.861 10.889 1.00 17.58 297 TYR A CA 1
ATOM 2232 C C . TYR A 1 297 ? 44.832 38.850 10.085 1.00 17.81 297 TYR A C 1
ATOM 2233 O O . TYR A 1 297 ? 44.844 38.802 8.857 1.00 18.28 297 TYR A O 1
#

Organism: Escherichia coli (strain K12) (NCBI:txid83333)

Nearest PDB structures (foldseek):
  2vk2-assembly1_A  TM=1.003E+00  e=2.434E-57  Escherichia coli K-12
  5ocp-assembly2_B  TM=9.785E-01  e=3.498E-39  Shewanella sp. ANA-3
  2fn8-assembly1_A  TM=9.328E-01  e=2.522E-23  Thermotoga maritima MSB8
  4ry9-assembly2_B  TM=9.079E-01  e=1.434E-20  Verminephrobacter eiseniae EF01-2
  3h75-assembly1_A  TM=8.931E-01  e=1.376E-19  Pseudomonas protegens Pf-5

Secondary structure (DSSP, 8-state):
--EEEEEE----SHHHHHHHHHHHHHHHHHT-EEEEEE-TT-HHHHHHHHHHHHHHT-SEEEE--SSSSS-HHHHHHHHHTT--EEEESS----S-GGGSSEEEE--HHHHHHHHHHHHHHHHTTS-EEEEEEE-STT-HHHHHHHHHHHHHTTT-TTEEEEEEEE-TT-HHHHHHHHHHHHHHTTTTTT--EEEESSHHHHHHHHHHHHHTT--BTTTBEEEEEE--HHHHHHHHTT---EEEE--S--HHHHHHHHHHHHHH-PPPPSEEEPP-EEE-GGGHHHHHHH---S--

Solvent-accessible surface area: 12550 Å² total; per-residue (Å²): 170,39,38,0,0,0,0,3,0,4,84,23,9,32,9,6,44,1,0,23,68,15,1,95,57,14,2,125,162,66,60,14,76,34,87,55,25,82,2,133,63,84,40,94,46,0,16,124,15,0,97,52,9,29,92,94,53,10,45,0,0,0,1,0,0,3,25,11,89,39,1,57,77,1,1,113,66,0,98,122,44,152,15,14,4,0,1,0,8,5,31,20,106,6,148,65,106,61,8,22,13,1,5,0,4,3,54,8,62,62,0,0,94,40,0,0,48,23,0,48,123,89,9,124,56,132,121,2,38,0,0,0,0,38,0,27,118,27,0,11,6,4,100,38,7,72,107,0,0,34,107,20,15,161,149,10,109,38,8,58,57,58,90,33,107,22,0,58,6,30,85,88,62,0,44,101,12,0,57,59,7,7,163,52,17,98,98,1,109,68,7,30,0,0,0,0,0,4,0,9,0,0,20,0,0,8,65,2,0,99,120,44,69,30,90,7,15,166,66,0,20,0,0,0,0,5,0,4,25,51,0,0,110,13,5,98,113,49,38,2,22,0,0,0,30,10,34,2,49,1,0,2,37,0,0,69,13,0,62,78,66,85,167,101,43,67,110,31,142,77,97,40,100,23,167,21,46,51,39,58,62,127,48,0,151,80,12,39,75,119,1,89,125,52,21,64

B-factor: mean 14.16, std 9.04, range [4.73, 78.72]

Sequence (296 aa):
PLTVGFSQVGSESGWRAAETNVAKSEAEKRGITLKIADGQQKQENQIKAVRSFVAQGVDAIFIAPVVATGWEPVLKEAKDAEIPVFLLDRSIDDVKKDKSLYMTTVTADNILEGKLIGDWLVKEVNGKPCNVVELQGTVGASVAIDRKKGFAEAIKNAPNIKIIRSQSGDFTRSSKGKEVMESFIKAENNGKNICMVYAHNDDDMVIGAIQAIKEAGLKPGKDILTGSIDGVPDIYKAMMDGEANASVELTPNMAGPAFDALEKYKKDGTMPEKLTLTKSTLYLPDTAKEELEKKKNMGY

GO terms:
  GO:0042597 periplasmic space (C, EXP)
  GO:0005534 galactose binding (F, IDA)
  GO:0030288 outer membrane-bounded periplasmic space (C, IDA)
  GO:0015757 galactose transmembrane transport (P, IDA)